Protein AF-0000000075747423 (afdb_homodimer)

InterPro domains:
  IPR012349 FMN-binding split barrel [G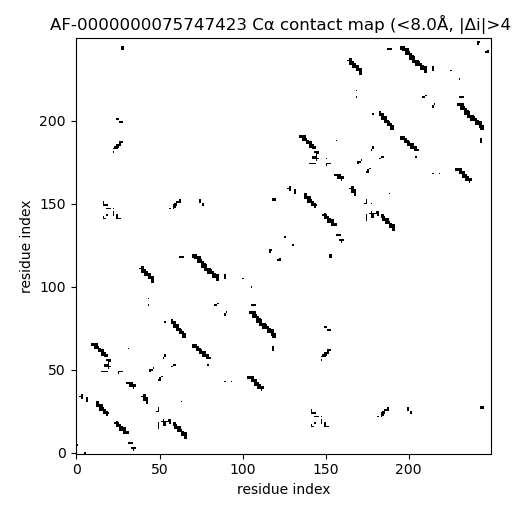3DSA:2.30.110.10] (1-120)

Foldseek 3Di:
DDLQVCLVPFDWWKKKWAAAPVGRIDIDTFHRWHQDPVRKTKGKDFPDDRVVRCVHPQWMKMWTATDDDDGWTKIFIKGWDDKDKPDPVSVVPDPDDDPVVVPTIMMIIIIDGPDMATNDDPSPD/DDLQVCLVPFDWWKKKWAAAPVGRIDIDTFHRWHQDPVRKTKGKDFPDDRVVRCVHPQWMKMWTATDDDDGWTKIFIKGWDDKDKPDPVSVVPDPDDDPVVVPTIMMIIIIDGPDMATNDDPSPD

pLDDT: mean 92.91, std 11.97, range [32.72, 98.94]

Secondary structure (DSSP, 8-state):
--HHHHHHH--EEEEEEEE-TT--EEEEEEPPPEEPTTS-EEEEEESSHHHHHHHH--EEEEEEEESSSS--EEEEEEEEEEEEES-HHHHHH-S---GGGGGS-EEEEEEEEEEEEESSS-S--/--HHHHHHH--EEEEEEEE-TT--EEEEEEPPPEEPTTS-EEEEEESSHHHHHHHH--EEEEEEEESSSS--EEEEEEEEEEEEES-HHHHHH-S---GGGGGS-EEEEEEEEEEEEESSS-S--

Sequence (250 aa):
MELREYFENTEGTGVLSTADSQGNVDAAIYARPHIMDDGSLALIMRDRLSHANLQSNPKAVYLFKEGGKGYKGKRLYLKKLSEEKNTERLQEMRRRTYAEDKDEDLFLVFFSITKELPLIGSGDKMELREYFENTEGTGVLSTADSQGNVDAAIYARPHIMDDGSLALIMRDRLSHANLQSNPKAVYLFKEGGKGYKGKRLYLKKLSEEKNTERLQEMRRRTYAEDKDEDLFLVFFSITKELPLIGSGDK

Organism: Desulfohalobium retbaense (strain ATCC 49708 / DSM 5692 / JCM 16813 / HR100) (NCBI:txid485915)

Structure (mmCIF, N/CA/C/O backbone):
data_AF-0000000075747423-model_v1
#
loop_
_entity.id
_entity.type
_entity.pdbx_description
1 polymer 'Uncharacterized protein'
#
loop_
_atom_site.group_PDB
_atom_site.id
_atom_site.type_symbol
_atom_site.label_atom_id
_atom_site.label_alt_id
_atom_site.label_comp_id
_atom_site.label_asym_id
_atom_site.label_entity_id
_atom_site.label_seq_id
_atom_site.pdbx_PDB_ins_code
_atom_site.Cartn_x
_atom_site.Cartn_y
_atom_site.Cartn_z
_atom_site.occupancy
_atom_site.B_iso_or_equiv
_atom_site.auth_seq_id
_atom_site.auth_comp_id
_atom_site.auth_asym_id
_atom_site.auth_atom_id
_atom_site.pdbx_PDB_model_num
ATOM 1 N N . MET A 1 1 ? 13.492 3.287 19.406 1 66.56 1 MET A N 1
ATOM 2 C CA . MET A 1 1 ? 13.508 4.664 18.906 1 66.56 1 MET A CA 1
ATOM 3 C C . MET A 1 1 ? 12.094 5.199 18.75 1 66.56 1 MET A C 1
ATOM 5 O O . MET A 1 1 ? 11.203 4.484 18.281 1 66.56 1 MET A O 1
ATOM 9 N N . GLU A 1 2 ? 11.867 6.336 19.25 1 90.69 2 GLU A N 1
ATOM 10 C CA . GLU A 1 2 ? 10.562 6.973 19.141 1 90.69 2 GLU A CA 1
ATOM 11 C C . GLU A 1 2 ? 10.195 7.246 17.688 1 90.69 2 GLU A C 1
ATOM 13 O O . GLU A 1 2 ? 11.062 7.555 16.875 1 90.69 2 GLU A O 1
ATOM 18 N N . LEU A 1 3 ? 8.992 6.918 17.359 1 96.88 3 LEU A N 1
ATOM 19 C CA . LEU A 1 3 ? 8.516 7.055 15.984 1 96.88 3 LEU A CA 1
ATOM 20 C C . LEU A 1 3 ? 8.859 8.43 15.422 1 96.88 3 LEU A C 1
ATOM 22 O O . LEU A 1 3 ? 9.195 8.555 14.242 1 96.88 3 LEU A O 1
ATOM 26 N N . ARG A 1 4 ? 8.734 9.406 16.25 1 96.56 4 ARG A N 1
ATOM 27 C CA . ARG A 1 4 ? 9.055 10.758 15.82 1 96.56 4 ARG A CA 1
ATOM 28 C C . ARG A 1 4 ? 10.5 10.859 15.344 1 96.56 4 ARG A C 1
ATOM 30 O O . ARG A 1 4 ? 10.766 11.328 14.234 1 96.56 4 ARG A O 1
ATOM 37 N N . GLU A 1 5 ? 11.43 10.5 16.172 1 96.5 5 GLU A N 1
ATOM 38 C CA . GLU A 1 5 ? 12.844 10.516 15.82 1 96.5 5 GLU A CA 1
ATOM 39 C C . GLU A 1 5 ? 13.133 9.633 14.617 1 96.5 5 GLU A C 1
ATOM 41 O O . GLU A 1 5 ? 13.961 9.977 13.773 1 96.5 5 GLU A O 1
ATOM 46 N N . TYR A 1 6 ? 12.516 8.516 14.594 1 97.5 6 TYR A N 1
ATOM 47 C CA . TYR A 1 6 ? 12.695 7.555 13.508 1 97.5 6 TYR A CA 1
ATOM 48 C C . TYR A 1 6 ? 12.391 8.195 12.156 1 97.5 6 TYR A C 1
ATOM 50 O O . TYR A 1 6 ? 13.227 8.156 11.25 1 97.5 6 TYR A O 1
ATOM 58 N N . PHE A 1 7 ? 11.258 8.875 12.031 1 97.19 7 PHE A N 1
ATOM 59 C CA . PHE A 1 7 ? 10.844 9.422 10.742 1 97.19 7 PHE A CA 1
ATOM 60 C C . PHE A 1 7 ? 11.609 10.703 10.43 1 97.19 7 PHE A C 1
ATOM 62 O O . PHE A 1 7 ? 11.719 11.102 9.266 1 97.19 7 PHE A O 1
ATOM 69 N N . GLU A 1 8 ? 12.109 11.375 11.398 1 94.38 8 GLU A N 1
ATOM 70 C CA . GLU A 1 8 ? 12.906 12.578 11.164 1 94.38 8 GLU A CA 1
ATOM 71 C C . GLU A 1 8 ? 14.289 12.227 10.641 1 94.38 8 GLU A C 1
ATOM 73 O O . GLU A 1 8 ? 14.883 13 9.883 1 94.38 8 GLU A O 1
ATOM 78 N N . ASN A 1 9 ? 14.734 11.016 10.945 1 94.75 9 ASN A N 1
ATOM 79 C CA . ASN A 1 9 ? 16.156 10.742 10.711 1 94.75 9 ASN A CA 1
ATOM 80 C C . ASN A 1 9 ? 16.344 9.633 9.68 1 94.75 9 ASN A C 1
ATOM 82 O O . ASN A 1 9 ? 17.453 9.406 9.211 1 94.75 9 ASN A O 1
ATOM 86 N N . THR A 1 10 ? 15.352 8.984 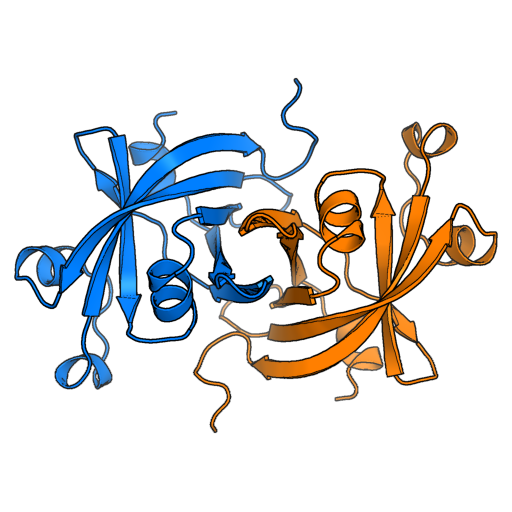9.367 1 95.69 10 THR A N 1
ATOM 87 C CA . THR A 1 10 ? 15.492 7.828 8.477 1 95.69 10 THR A CA 1
ATOM 88 C C . THR A 1 10 ? 14.93 8.148 7.094 1 95.69 10 THR A C 1
ATOM 90 O O . THR A 1 10 ? 13.781 8.555 6.961 1 95.69 10 THR A O 1
ATOM 93 N N . GLU A 1 11 ? 15.734 7.957 6.105 1 94.25 11 GLU A N 1
ATOM 94 C CA . GLU A 1 11 ? 15.266 8.086 4.73 1 94.25 11 GLU A CA 1
ATOM 95 C C . GLU A 1 11 ? 14.602 6.797 4.246 1 94.25 11 GLU A C 1
ATOM 97 O O . GLU A 1 11 ? 14.953 5.707 4.703 1 94.25 11 GLU A O 1
ATOM 102 N N . GLY A 1 12 ? 13.695 6.957 3.363 1 96 12 GLY A N 1
ATOM 103 C CA . GLY A 1 12 ? 13 5.793 2.838 1 96 12 GLY A CA 1
ATOM 104 C C . GLY A 1 12 ? 11.805 6.148 1.984 1 96 12 GLY A C 1
ATOM 105 O O . GLY A 1 12 ? 11.695 7.273 1.493 1 96 12 GLY A O 1
ATOM 106 N N . THR A 1 13 ? 11.023 5.203 1.68 1 96.75 13 THR A N 1
ATOM 107 C CA . THR A 1 13 ? 9.828 5.355 0.86 1 96.75 13 THR A CA 1
ATOM 108 C C . THR A 1 13 ? 8.578 4.984 1.653 1 96.75 13 THR A C 1
ATOM 110 O O . THR A 1 13 ? 8.523 3.916 2.27 1 96.75 13 THR A O 1
ATOM 113 N N . GLY A 1 14 ? 7.645 5.898 1.665 1 97.81 14 GLY A N 1
ATOM 114 C CA . GLY A 1 14 ? 6.367 5.648 2.318 1 97.81 14 GLY A CA 1
ATOM 115 C C . GLY A 1 14 ? 5.242 5.375 1.341 1 97.81 14 GLY A C 1
ATOM 116 O O . GLY A 1 14 ? 5.156 6.012 0.289 1 97.81 14 GLY A O 1
ATOM 117 N N . VAL A 1 15 ? 4.414 4.434 1.672 1 98.62 15 VAL A N 1
ATOM 118 C CA . VAL A 1 15 ? 3.225 4.098 0.894 1 98.62 15 VAL A CA 1
ATOM 119 C C . VAL A 1 15 ? 1.988 4.16 1.788 1 98.62 15 VAL A C 1
ATOM 121 O O . VAL A 1 15 ? 1.944 3.521 2.842 1 98.62 15 VAL A O 1
ATOM 124 N N . LEU A 1 16 ? 1.031 4.934 1.399 1 98.88 16 LEU A N 1
ATOM 125 C CA . LEU A 1 16 ? -0.257 4.945 2.084 1 98.88 16 LEU A CA 1
ATOM 126 C C . LEU A 1 16 ? -1.28 4.102 1.335 1 98.88 16 LEU A C 1
ATOM 128 O O . LEU A 1 16 ? -1.502 4.301 0.139 1 98.88 16 LEU A O 1
ATOM 132 N N . SER A 1 17 ? -1.877 3.168 2.023 1 98.94 17 SER A N 1
ATOM 133 C CA . SER A 1 17 ? -2.947 2.326 1.502 1 98.94 17 SER A CA 1
ATOM 134 C C . SER A 1 17 ? -4.285 2.674 2.145 1 98.94 17 SER A C 1
ATOM 136 O O . SER A 1 17 ? -4.383 2.795 3.367 1 98.94 17 SER A O 1
ATOM 138 N N . THR A 1 18 ? -5.297 2.906 1.349 1 98.94 18 THR A N 1
ATOM 139 C CA . THR A 1 18 ? -6.641 3.238 1.812 1 98.94 18 THR A CA 1
ATOM 140 C C . THR A 1 18 ? -7.691 2.43 1.056 1 98.94 18 THR A C 1
ATOM 142 O O . THR A 1 18 ? -7.379 1.78 0.055 1 98.94 18 THR A O 1
ATOM 145 N N . ALA A 1 19 ? -8.914 2.385 1.539 1 98.94 19 ALA A N 1
ATOM 146 C CA . ALA A 1 19 ? -10.086 1.848 0.842 1 98.94 19 ALA A CA 1
ATOM 147 C C . ALA A 1 19 ? -11.328 2.676 1.14 1 98.94 19 ALA A C 1
ATOM 149 O O . ALA A 1 19 ? -11.477 3.221 2.236 1 98.94 19 ALA A O 1
ATOM 150 N N . ASP A 1 20 ? -12.203 2.787 0.139 1 98.81 20 ASP A N 1
ATOM 151 C CA . ASP A 1 20 ? -13.477 3.436 0.442 1 98.81 20 ASP A CA 1
ATOM 152 C C . ASP A 1 20 ? -14.469 2.439 1.035 1 98.81 20 ASP A C 1
ATOM 154 O O . ASP A 1 20 ? -14.133 1.271 1.239 1 98.81 20 ASP A O 1
ATOM 158 N N . SER A 1 21 ? -15.656 2.906 1.354 1 98.38 21 SER A N 1
ATOM 159 C CA . SER A 1 21 ? -16.656 2.09 2.039 1 98.38 21 SER A CA 1
ATOM 160 C C . SER A 1 21 ? -17.156 0.97 1.137 1 98.38 21 SER A C 1
ATOM 162 O O . SER A 1 21 ? -17.812 0.037 1.606 1 98.38 21 SER A O 1
ATOM 164 N N . GLN A 1 22 ? -16.922 1.051 -0.172 1 98.38 22 GLN A N 1
ATOM 165 C CA . GLN A 1 22 ? -17.344 0.009 -1.108 1 98.38 22 GLN A CA 1
ATOM 166 C C . GLN A 1 22 ? -16.203 -0.989 -1.35 1 98.38 22 GLN A C 1
ATOM 168 O O . GLN A 1 22 ? -16.344 -1.896 -2.174 1 98.38 22 GLN A O 1
ATOM 173 N N . GLY A 1 23 ? -15.055 -0.77 -0.709 1 98.56 23 GLY A N 1
ATOM 174 C CA . GLY A 1 23 ? -13.945 -1.709 -0.797 1 98.56 23 GLY A CA 1
ATOM 175 C C . GLY A 1 23 ? -12.977 -1.383 -1.915 1 98.56 23 GLY A C 1
ATOM 176 O O . GLY A 1 23 ? -12.078 -2.172 -2.215 1 98.56 23 GLY A O 1
ATOM 177 N N . ASN A 1 24 ? -13.18 -0.263 -2.594 1 98.88 24 ASN A N 1
ATOM 178 C CA . ASN A 1 24 ? -12.18 0.153 -3.576 1 98.88 24 ASN A CA 1
ATOM 179 C C . ASN A 1 24 ? -10.875 0.581 -2.908 1 98.88 24 ASN A C 1
ATOM 181 O O . ASN A 1 24 ? -10.867 1.509 -2.096 1 98.88 24 ASN A O 1
ATOM 185 N N . VAL A 1 25 ? -9.867 -0.069 -3.301 1 98.88 25 VAL A N 1
ATOM 186 C CA . VAL A 1 25 ? -8.578 0.091 -2.637 1 98.88 25 VAL A CA 1
ATOM 187 C C . VAL A 1 25 ? -7.719 1.081 -3.416 1 98.88 25 VAL A C 1
ATOM 189 O O . VAL A 1 25 ? -7.828 1.18 -4.641 1 98.88 25 VAL A O 1
ATOM 192 N N . ASP A 1 26 ? -6.895 1.839 -2.727 1 98.62 26 ASP A N 1
ATOM 193 C CA . ASP A 1 26 ? -5.91 2.736 -3.324 1 98.62 26 ASP A CA 1
ATOM 194 C C . ASP A 1 26 ? -4.566 2.627 -2.613 1 98.62 26 ASP A C 1
ATOM 196 O O . ASP A 1 26 ? -4.504 2.256 -1.439 1 98.62 26 ASP A O 1
ATOM 200 N N . ALA A 1 27 ? -3.49 2.857 -3.301 1 98.69 27 ALA A N 1
ATOM 201 C CA . ALA A 1 27 ? -2.141 2.988 -2.758 1 98.69 27 ALA A CA 1
ATOM 202 C C . ALA A 1 27 ? -1.365 4.094 -3.473 1 98.69 27 ALA A C 1
ATOM 204 O O . ALA A 1 27 ? -1.465 4.238 -4.691 1 98.69 27 ALA A O 1
ATOM 205 N N . ALA A 1 28 ? -0.599 4.836 -2.736 1 98.12 28 ALA A N 1
ATOM 206 C CA . ALA A 1 28 ? 0.185 5.922 -3.32 1 98.12 28 ALA A CA 1
ATOM 207 C C . ALA A 1 28 ? 1.436 6.203 -2.492 1 98.12 28 ALA A C 1
ATOM 209 O O . ALA A 1 28 ? 1.45 5.973 -1.28 1 98.12 28 ALA A O 1
ATOM 210 N N . ILE A 1 29 ? 2.447 6.742 -3.152 1 97.75 29 ILE A N 1
ATOM 211 C CA . ILE A 1 29 ? 3.645 7.207 -2.463 1 97.75 29 ILE A CA 1
ATOM 212 C C . ILE A 1 29 ? 3.311 8.445 -1.628 1 97.75 29 ILE A C 1
ATOM 214 O O . ILE A 1 29 ? 2.609 9.344 -2.092 1 97.75 29 ILE A O 1
ATOM 218 N N . TYR A 1 30 ? 3.742 8.391 -0.416 1 96.69 30 TYR A N 1
ATOM 219 C CA . TYR A 1 30 ? 3.561 9.531 0.475 1 96.69 30 TYR A CA 1
ATOM 220 C C . TYR A 1 30 ? 4.867 9.891 1.174 1 96.69 30 TYR A C 1
ATOM 222 O O . TYR A 1 30 ? 5.707 9.023 1.416 1 96.69 30 TYR A O 1
ATOM 230 N N . ALA A 1 31 ? 4.984 11.148 1.492 1 95.5 31 ALA A N 1
ATOM 231 C CA . ALA A 1 31 ? 6.121 11.625 2.277 1 95.5 31 ALA A CA 1
ATOM 232 C C . ALA A 1 31 ? 6.129 10.992 3.668 1 95.5 31 ALA A C 1
ATOM 234 O O . ALA A 1 31 ? 5.133 10.406 4.094 1 95.5 31 ALA A O 1
ATOM 235 N N . ARG A 1 32 ? 7.277 11.109 4.305 1 97.25 32 ARG A N 1
ATOM 236 C CA . ARG A 1 32 ? 7.332 10.711 5.707 1 97.25 32 ARG A CA 1
ATOM 237 C C . ARG A 1 32 ? 6.309 11.484 6.535 1 97.25 32 ARG A C 1
ATOM 239 O O . ARG A 1 32 ? 6.129 12.688 6.34 1 97.25 32 ARG A O 1
ATOM 246 N N . PRO A 1 33 ? 5.672 10.805 7.461 1 98.12 33 PRO A N 1
ATOM 247 C CA . PRO A 1 33 ? 4.652 11.469 8.273 1 98.12 33 PRO A CA 1
ATOM 248 C C . PRO A 1 33 ? 5.254 12.375 9.344 1 98.12 33 PRO A C 1
ATOM 250 O O . PRO A 1 33 ? 6.445 12.281 9.641 1 98.12 33 PRO A O 1
ATOM 253 N N . HIS A 1 34 ? 4.41 13.281 9.805 1 97.75 34 HIS A N 1
ATOM 254 C CA . HIS A 1 34 ? 4.703 14.039 11.016 1 97.75 34 HIS A CA 1
ATOM 255 C C . HIS A 1 34 ? 4.109 13.375 12.25 1 97.75 34 HIS A C 1
ATOM 257 O O . HIS A 1 34 ? 2.908 13.094 12.289 1 97.75 34 HIS A O 1
ATOM 263 N N . ILE A 1 35 ? 4.973 13.125 13.219 1 98.38 35 ILE A N 1
ATOM 264 C CA . ILE A 1 35 ? 4.469 12.633 14.5 1 98.38 35 ILE A CA 1
ATOM 265 C C . ILE A 1 35 ? 4.207 13.805 15.438 1 98.38 35 ILE A C 1
ATOM 267 O O . ILE A 1 35 ? 5.137 14.531 15.805 1 98.38 35 ILE A O 1
ATOM 271 N N . MET A 1 36 ? 3 13.898 15.844 1 97.44 36 MET A N 1
ATOM 272 C CA . MET A 1 36 ? 2.58 15.047 16.641 1 97.44 36 MET A CA 1
ATOM 273 C C . MET A 1 36 ? 2.873 14.82 18.109 1 97.44 36 MET A C 1
ATOM 275 O O . MET A 1 36 ? 3.17 13.703 18.531 1 97.44 36 MET A O 1
ATOM 279 N N . ASP A 1 37 ? 2.723 15.898 18.891 1 96.19 37 ASP A N 1
ATOM 280 C CA . ASP A 1 37 ? 3.037 15.852 20.312 1 96.19 37 ASP A CA 1
ATOM 281 C C . ASP A 1 37 ? 2.135 14.852 21.047 1 96.19 37 ASP A C 1
ATOM 283 O O . ASP A 1 37 ? 2.553 14.227 22.016 1 96.19 37 ASP A O 1
ATOM 287 N N . ASP A 1 38 ? 0.925 14.711 20.594 1 96.69 38 ASP A N 1
ATOM 288 C CA . ASP A 1 38 ? -0.022 13.828 21.266 1 96.69 38 ASP A CA 1
ATOM 289 C C . ASP A 1 38 ? 0.123 12.391 20.766 1 96.69 38 ASP A C 1
ATOM 291 O O . ASP A 1 38 ? -0.677 11.523 21.125 1 96.69 38 ASP A O 1
ATOM 295 N N . GLY A 1 39 ? 1.066 12.102 19.906 1 96.81 39 GLY A N 1
ATOM 296 C CA . GLY A 1 39 ? 1.34 10.758 19.438 1 96.81 39 GLY A CA 1
ATOM 297 C C . GLY A 1 39 ? 0.639 10.438 18.125 1 96.81 39 GLY A C 1
ATOM 298 O O . GLY A 1 39 ? 0.883 9.383 17.531 1 96.81 39 GLY A O 1
ATOM 299 N N . SER A 1 40 ? -0.241 11.328 17.641 1 98.44 40 SER A N 1
ATOM 300 C CA . SER A 1 40 ? -0.925 11.102 16.375 1 98.44 40 SER A CA 1
ATOM 301 C C . SER A 1 40 ? 0.023 11.289 15.195 1 98.44 40 SER A C 1
ATOM 303 O O . SER A 1 40 ? 1.069 11.93 15.328 1 98.44 40 SER A O 1
ATOM 305 N N . LEU A 1 41 ? -0.313 10.68 14.156 1 98.75 41 LEU A N 1
ATOM 306 C CA . LEU A 1 41 ? 0.412 10.758 12.891 1 98.75 41 LEU A CA 1
ATOM 307 C C . LEU A 1 41 ? -0.302 11.68 11.914 1 98.75 41 LEU A C 1
ATOM 309 O O . LEU A 1 41 ? -1.514 11.562 11.719 1 98.75 41 LEU A O 1
ATOM 313 N N . ALA A 1 42 ? 0.417 12.617 11.305 1 98.75 42 ALA A N 1
ATOM 314 C CA . ALA A 1 42 ? -0.196 13.555 10.367 1 98.75 42 ALA A CA 1
ATOM 315 C C . ALA A 1 42 ? 0.435 13.438 8.977 1 98.75 42 ALA A C 1
ATOM 317 O O . ALA A 1 42 ? 1.659 13.344 8.852 1 98.75 42 ALA A O 1
ATOM 318 N N . LEU A 1 43 ? -0.386 13.43 8 1 98.56 43 LEU A N 1
ATOM 319 C CA . LEU A 1 43 ? 0.015 13.453 6.598 1 98.56 43 LEU A CA 1
ATOM 320 C C . LEU A 1 43 ? -0.66 14.609 5.859 1 98.56 43 LEU A C 1
ATOM 322 O O . LEU A 1 43 ? -1.844 14.875 6.07 1 98.56 43 LEU A O 1
ATOM 326 N N . ILE A 1 44 ? 0.048 15.258 5.02 1 97.38 44 ILE A N 1
ATOM 327 C CA . ILE A 1 44 ? -0.533 16.266 4.137 1 97.38 44 ILE A CA 1
ATOM 328 C C . ILE A 1 44 ? -1 15.602 2.84 1 97.38 44 ILE A C 1
ATOM 330 O O . ILE A 1 44 ? -0.245 14.859 2.207 1 97.38 44 ILE A O 1
ATOM 334 N N . MET A 1 45 ? -2.254 15.898 2.486 1 96.62 45 MET A N 1
ATOM 335 C CA . MET A 1 45 ? -2.875 15.25 1.338 1 96.62 45 MET A CA 1
ATOM 336 C C . MET A 1 45 ? -3.527 16.266 0.416 1 96.62 45 MET A C 1
ATOM 338 O O . MET A 1 45 ? -4.023 17.297 0.876 1 96.62 45 MET A O 1
ATOM 342 N N . ARG A 1 46 ? -3.492 15.922 -0.85 1 94.56 46 ARG A N 1
ATOM 343 C CA . ARG A 1 46 ? -4.34 16.625 -1.811 1 94.56 46 ARG A CA 1
ATOM 344 C C . ARG A 1 46 ? -5.707 15.961 -1.917 1 94.56 46 ARG A C 1
ATOM 346 O O . ARG A 1 46 ? -5.918 14.867 -1.388 1 94.56 46 ARG A O 1
ATOM 353 N N . ASP A 1 47 ? -6.594 16.703 -2.592 1 94.62 47 ASP A N 1
ATOM 354 C CA . ASP A 1 47 ? -7.934 16.156 -2.789 1 94.62 47 ASP A CA 1
ATOM 355 C C . ASP A 1 47 ? -7.953 15.125 -3.918 1 94.62 47 ASP A C 1
ATOM 357 O O . ASP A 1 47 ? -8.531 15.375 -4.977 1 94.62 47 ASP A O 1
ATOM 361 N N . ARG A 1 48 ? -7.383 13.953 -3.598 1 95.12 48 ARG A N 1
ATOM 362 C CA . ARG A 1 48 ? -7.301 12.844 -4.539 1 95.12 48 ARG A CA 1
ATOM 363 C C . ARG A 1 48 ? -7.898 11.57 -3.938 1 95.12 48 ARG A C 1
ATOM 365 O O . ARG A 1 48 ? -8.703 11.641 -3.008 1 95.12 48 ARG A O 1
ATOM 372 N N . LEU A 1 49 ? -7.605 10.547 -4.484 1 97.06 49 LEU A N 1
ATOM 373 C CA . LEU A 1 49 ? -8.32 9.305 -4.203 1 97.06 49 LEU A CA 1
ATOM 374 C C . LEU A 1 49 ? -8.102 8.867 -2.76 1 97.06 49 LEU A C 1
ATOM 376 O O . LEU A 1 49 ? -9.039 8.43 -2.09 1 97.06 49 LEU A O 1
ATOM 380 N N . SER A 1 50 ? -6.875 8.945 -2.223 1 98.12 50 SER A N 1
ATOM 381 C CA . SER A 1 50 ? -6.633 8.555 -0.836 1 98.12 50 SER A CA 1
ATOM 382 C C . SER A 1 50 ? -7.484 9.383 0.124 1 98.12 50 SER A C 1
ATOM 384 O O . SER A 1 50 ? -8.117 8.836 1.027 1 98.12 50 SER A O 1
ATOM 386 N N . HIS A 1 51 ? -7.473 10.656 -0.125 1 98.38 51 HIS A N 1
ATOM 387 C CA . HIS A 1 51 ? -8.273 11.539 0.714 1 98.38 51 HIS A CA 1
ATOM 388 C C . HIS A 1 51 ? -9.758 11.227 0.582 1 98.38 51 HIS A C 1
ATOM 390 O O . HIS A 1 51 ? -10.477 11.172 1.582 1 98.38 51 HIS A O 1
ATOM 396 N N . ALA A 1 52 ? -10.211 11.039 -0.655 1 98.38 52 ALA A N 1
ATOM 397 C CA . ALA A 1 52 ? -11.609 10.703 -0.895 1 98.38 52 ALA A CA 1
ATOM 398 C C . ALA A 1 52 ? -12 9.422 -0.161 1 98.38 52 ALA A C 1
ATOM 400 O O . ALA A 1 52 ? -13.062 9.352 0.462 1 98.38 52 ALA A O 1
ATOM 401 N N . ASN A 1 53 ? -11.164 8.391 -0.222 1 98.81 53 ASN A N 1
ATOM 402 C CA . ASN A 1 53 ? -11.43 7.129 0.458 1 98.81 53 ASN A CA 1
ATOM 403 C C . ASN A 1 53 ? -11.625 7.332 1.959 1 98.81 53 ASN A C 1
ATOM 405 O O . ASN A 1 53 ? -12.531 6.758 2.555 1 98.81 53 ASN A O 1
ATOM 409 N N . LEU A 1 54 ? -10.797 8.172 2.525 1 98.81 54 LEU A N 1
ATOM 410 C CA . LEU A 1 54 ? -10.781 8.375 3.971 1 98.81 54 LEU A CA 1
ATOM 411 C C . LEU A 1 54 ? -12.047 9.078 4.441 1 98.81 54 LEU A C 1
ATOM 413 O O . LEU A 1 54 ? -12.336 9.102 5.637 1 98.81 54 LEU A O 1
ATOM 417 N N . GLN A 1 55 ? -12.812 9.656 3.434 1 98.75 55 GLN A N 1
ATOM 418 C CA . GLN A 1 55 ? -14.055 10.32 3.818 1 98.75 55 GLN A CA 1
ATOM 419 C C . GLN A 1 55 ? -15.133 9.305 4.18 1 98.75 55 GLN A C 1
ATOM 421 O O . GLN A 1 55 ? -16.047 9.609 4.953 1 98.75 55 GLN A O 1
ATOM 426 N N . SER A 1 56 ? -15.055 8.086 3.672 1 98.75 56 SER A N 1
ATOM 427 C CA . SER A 1 56 ? -16.094 7.094 3.912 1 98.75 56 SER A CA 1
ATOM 428 C C . SER A 1 56 ? -15.562 5.918 4.719 1 98.75 56 SER A C 1
ATOM 430 O O . SER A 1 56 ? -16.344 5.16 5.312 1 98.75 56 SER A O 1
ATOM 432 N N . ASN A 1 57 ? -14.312 5.672 4.77 1 98.88 57 ASN A N 1
ATOM 433 C CA . ASN A 1 57 ? -13.617 4.648 5.547 1 98.88 57 ASN A CA 1
ATOM 434 C C . ASN A 1 57 ? -12.359 5.207 6.207 1 98.88 57 ASN A C 1
ATOM 436 O O . ASN A 1 57 ? -11.352 5.43 5.543 1 98.88 57 ASN A O 1
ATOM 440 N N . PRO A 1 58 ? -12.375 5.41 7.457 1 98.88 58 PRO A N 1
ATOM 441 C CA . PRO A 1 58 ? -11.289 6.141 8.125 1 98.88 58 PRO A CA 1
ATOM 442 C C . PRO A 1 58 ? -10.047 5.285 8.336 1 98.88 58 PRO A C 1
ATOM 444 O O . PRO A 1 58 ? -9.055 5.758 8.898 1 98.88 58 PRO A O 1
ATOM 447 N N . LYS A 1 59 ? -10.07 4.043 7.926 1 98.94 59 LYS A N 1
ATOM 448 C CA . LYS A 1 59 ? -8.961 3.125 8.164 1 98.94 59 LYS A CA 1
ATOM 449 C C . LYS A 1 59 ? -7.934 3.199 7.035 1 98.94 59 LYS A C 1
ATOM 451 O O . LYS A 1 59 ? -8.297 3.322 5.863 1 98.94 59 LYS A O 1
ATOM 456 N N . ALA A 1 60 ? -6.652 3.111 7.375 1 98.94 60 ALA A N 1
ATOM 457 C CA . ALA A 1 60 ? -5.547 3.154 6.422 1 98.94 60 ALA A CA 1
ATOM 458 C C . ALA A 1 60 ? -4.336 2.393 6.953 1 98.94 60 ALA A C 1
ATOM 460 O O . ALA A 1 60 ? -4.312 1.99 8.117 1 98.94 60 ALA A O 1
ATOM 461 N N . VAL A 1 61 ? -3.375 2.109 6.133 1 98.94 61 VAL A N 1
ATOM 462 C CA . VAL A 1 61 ? -2.08 1.562 6.523 1 98.94 61 VAL A CA 1
ATOM 463 C C . VAL A 1 61 ? -0.959 2.365 5.863 1 98.94 61 VAL A C 1
ATOM 465 O O . VAL A 1 61 ? -1.003 2.633 4.66 1 98.94 61 VAL A O 1
ATOM 468 N N . TYR A 1 62 ? -0.053 2.844 6.578 1 98.94 62 TYR A N 1
ATOM 469 C CA . TYR A 1 62 ? 1.164 3.488 6.098 1 98.94 62 TYR A CA 1
ATOM 470 C C . TYR A 1 62 ? 2.357 2.545 6.199 1 98.94 62 TYR A C 1
ATOM 472 O O . TYR A 1 62 ? 2.752 2.15 7.297 1 98.94 62 TYR A O 1
ATOM 480 N N . LEU A 1 63 ? 2.908 2.105 5.125 1 98.81 63 LEU A N 1
ATOM 481 C CA . LEU A 1 63 ? 4.086 1.247 5.051 1 98.81 63 LEU A CA 1
ATOM 482 C C . LEU A 1 63 ? 5.332 2.061 4.703 1 98.81 63 LEU A C 1
ATOM 484 O O . LEU A 1 63 ? 5.336 2.805 3.721 1 98.81 63 LEU A O 1
ATOM 488 N N . PHE A 1 64 ? 6.367 1.997 5.512 1 98.44 64 PHE A N 1
ATOM 489 C CA . PHE A 1 64 ? 7.609 2.732 5.305 1 98.44 64 PHE A CA 1
ATOM 490 C C . PHE A 1 64 ? 8.781 1.774 5.141 1 98.44 64 PHE A C 1
ATOM 492 O O . PHE A 1 64 ? 9.086 0.999 6.051 1 98.44 64 PHE A O 1
ATOM 499 N N . LYS A 1 65 ? 9.391 1.775 3.998 1 97.38 65 LYS A N 1
ATOM 500 C CA . LYS A 1 65 ? 10.617 1.017 3.764 1 97.38 65 LYS A CA 1
ATOM 501 C C . LYS A 1 65 ? 11.844 1.924 3.811 1 97.38 65 LYS A C 1
ATOM 503 O O . LYS A 1 65 ? 11.945 2.875 3.033 1 97.38 65 LYS A O 1
ATOM 508 N N . GLU A 1 66 ? 12.711 1.582 4.746 1 96.62 66 GLU A N 1
ATOM 509 C CA . GLU A 1 66 ? 13.953 2.34 4.828 1 96.62 66 GLU A CA 1
ATOM 510 C C . GLU A 1 66 ? 14.734 2.256 3.521 1 96.62 66 GLU A C 1
ATOM 512 O O . GLU A 1 66 ? 14.688 1.239 2.826 1 96.62 66 GLU A O 1
ATOM 517 N N . GLY A 1 67 ? 15.43 3.338 3.314 1 91.5 67 GLY A N 1
ATOM 518 C CA . GLY A 1 67 ? 16.312 3.336 2.168 1 91.5 67 GLY A CA 1
ATOM 519 C C . GLY A 1 67 ? 17.453 2.344 2.299 1 91.5 67 GLY A C 1
ATOM 520 O O . GLY A 1 67 ? 17.719 1.824 3.389 1 91.5 67 GLY A O 1
ATOM 521 N N . GLY A 1 68 ? 18.141 1.985 1.197 1 83.12 68 GLY A N 1
ATOM 522 C CA . GLY A 1 68 ? 19.281 1.083 1.219 1 83.12 68 GLY A CA 1
ATOM 523 C C . GLY A 1 68 ? 18.891 -0.367 0.991 1 83.12 68 GLY A C 1
ATOM 524 O O . GLY A 1 68 ? 17.766 -0.661 0.574 1 83.12 68 GLY A O 1
ATOM 525 N N . LYS A 1 69 ? 19.875 -1.202 1.309 1 84.06 69 LYS A N 1
ATOM 526 C CA . LYS A 1 69 ? 19.672 -2.629 1.081 1 84.06 69 LYS A CA 1
ATOM 527 C C . LYS A 1 69 ? 18.875 -3.256 2.221 1 84.06 69 LYS A C 1
ATOM 529 O O . LYS A 1 69 ? 18.938 -2.791 3.361 1 84.06 69 LYS A O 1
ATOM 534 N N . GLY A 1 70 ? 18.094 -4.23 1.879 1 87.44 70 GLY A N 1
ATOM 535 C CA . GLY A 1 70 ? 17.391 -4.98 2.9 1 87.44 70 GLY A CA 1
ATOM 536 C C . GLY A 1 70 ? 15.938 -4.547 3.059 1 87.44 70 GLY A C 1
ATOM 537 O O . GLY A 1 70 ? 15.414 -3.807 2.225 1 87.44 70 GLY A O 1
ATOM 538 N N . TYR A 1 71 ? 15.328 -5.102 4.047 1 92.62 71 TYR A N 1
ATOM 539 C CA . TYR A 1 71 ? 13.898 -4.891 4.262 1 92.62 71 TYR A CA 1
ATOM 540 C C . TYR A 1 71 ? 13.625 -4.445 5.691 1 92.62 71 TYR A C 1
ATOM 542 O O . TYR A 1 71 ? 12.938 -5.141 6.441 1 92.62 71 TYR A O 1
ATOM 550 N N . LYS A 1 72 ? 14.117 -3.273 6 1 95.19 72 LYS A N 1
ATOM 551 C CA . LYS A 1 72 ? 13.805 -2.625 7.27 1 95.19 72 LYS A CA 1
ATOM 552 C C . LYS A 1 72 ? 12.758 -1.532 7.086 1 95.19 72 LYS A C 1
ATOM 554 O O . LYS A 1 72 ? 12.703 -0.885 6.039 1 95.19 72 LYS A O 1
ATOM 559 N N . GLY A 1 73 ? 11.945 -1.39 8.109 1 97.19 73 GLY A N 1
ATOM 560 C CA . GLY A 1 73 ? 10.914 -0.368 8.062 1 97.19 73 GLY A CA 1
ATOM 561 C C . GLY A 1 73 ? 9.75 -0.654 9 1 97.19 73 GLY A C 1
ATOM 562 O O . GLY A 1 73 ? 9.914 -1.327 10.016 1 97.19 73 GLY A O 1
ATOM 563 N N . LYS A 1 74 ? 8.641 -0.064 8.664 1 97.25 74 LYS A N 1
ATOM 564 C CA . LYS A 1 74 ? 7.484 -0.169 9.555 1 97.25 74 LYS A CA 1
ATOM 565 C C . LYS A 1 74 ? 6.184 -0.266 8.766 1 97.25 74 LYS A C 1
ATOM 567 O O . LYS A 1 74 ? 6.074 0.293 7.672 1 97.25 74 LYS A O 1
ATOM 572 N N . ARG A 1 75 ? 5.246 -0.926 9.375 1 98.56 75 ARG A N 1
ATOM 573 C CA . ARG A 1 75 ? 3.846 -0.876 8.977 1 98.56 75 ARG A CA 1
ATOM 574 C C . ARG A 1 75 ? 2.975 -0.315 10.094 1 98.56 75 ARG A C 1
ATOM 576 O O . ARG A 1 75 ? 2.936 -0.869 11.195 1 98.56 75 ARG A O 1
ATOM 583 N N . LEU A 1 76 ? 2.338 0.741 9.766 1 98.62 76 LEU A N 1
ATOM 584 C CA . LEU A 1 76 ? 1.487 1.404 10.75 1 98.62 76 LEU A CA 1
ATOM 585 C C . LEU A 1 76 ? 0.022 1.344 10.328 1 98.62 76 LEU A C 1
ATOM 587 O O . LEU A 1 76 ? -0.342 1.834 9.258 1 98.62 76 LEU A O 1
ATOM 591 N N . TYR A 1 77 ? -0.758 0.72 11.141 1 98.88 77 TYR A N 1
ATOM 592 C CA . TYR A 1 77 ? -2.203 0.724 10.938 1 98.88 77 TYR A CA 1
ATOM 593 C C . TYR A 1 77 ? -2.838 1.957 11.57 1 98.88 77 TYR A C 1
ATOM 595 O O . TYR A 1 77 ? -2.57 2.275 12.727 1 98.88 77 TYR A O 1
ATOM 603 N N . LEU A 1 78 ? -3.701 2.59 10.797 1 98.94 78 LEU A N 1
ATOM 604 C CA . LEU A 1 78 ? -4.117 3.945 11.141 1 98.94 78 LEU A CA 1
ATOM 605 C C . LEU A 1 78 ? -5.641 4.055 11.156 1 98.94 78 LEU A C 1
ATOM 607 O O . LEU A 1 78 ? -6.328 3.357 10.406 1 98.94 78 LEU A O 1
ATOM 611 N N . LYS A 1 79 ? -6.078 4.945 11.992 1 98.94 79 LYS A N 1
ATOM 612 C CA . LYS A 1 79 ? -7.461 5.406 11.961 1 98.94 79 LYS A CA 1
ATOM 613 C C . LYS A 1 79 ? -7.531 6.934 11.922 1 98.94 79 LYS A C 1
ATOM 615 O O . LYS A 1 79 ? -6.977 7.605 12.797 1 98.94 79 LYS A O 1
ATOM 620 N N . LYS A 1 80 ? -8.148 7.457 10.914 1 98.94 80 LYS A N 1
ATOM 621 C CA . LYS A 1 80 ? -8.281 8.906 10.781 1 98.94 80 LYS A CA 1
ATOM 622 C C . LYS A 1 80 ? -9.031 9.5 11.969 1 98.94 80 LYS A C 1
ATOM 624 O O . LYS A 1 80 ? -10.086 9 12.352 1 98.94 80 LYS A O 1
ATOM 629 N N . LEU A 1 81 ? -8.539 10.539 12.477 1 98.81 81 LEU A N 1
ATOM 630 C CA . LEU A 1 81 ? -9.133 11.266 13.602 1 98.81 81 LEU A CA 1
ATOM 631 C C . LEU A 1 81 ? -9.82 12.539 13.117 1 98.81 81 LEU A C 1
ATOM 633 O O . LEU A 1 81 ? -10.984 12.781 13.453 1 98.81 81 LEU A O 1
ATOM 637 N N . SER A 1 82 ? -9.125 13.367 12.414 1 98.62 82 SER A N 1
ATOM 638 C CA . SER A 1 82 ? -9.57 14.68 11.969 1 98.62 82 SER A CA 1
ATOM 639 C C . SER A 1 82 ? -8.727 15.18 10.797 1 98.62 82 SER A C 1
ATOM 641 O O . SER A 1 82 ? -7.762 14.531 10.398 1 98.62 82 SER A O 1
ATOM 643 N N . GLU A 1 83 ? -9.156 16.203 10.227 1 98.62 83 GLU A N 1
ATOM 644 C CA . GLU A 1 83 ? -8.336 16.859 9.211 1 98.62 83 GLU A CA 1
ATOM 645 C C . GLU A 1 83 ? -8.562 18.375 9.211 1 98.62 83 GLU A C 1
ATOM 647 O O . GLU A 1 83 ? -9.578 18.859 9.727 1 98.62 83 GLU A O 1
ATOM 652 N N . GLU A 1 84 ? -7.625 19.062 8.719 1 98.06 84 GLU A N 1
ATOM 653 C CA . GLU A 1 84 ? -7.727 20.5 8.469 1 98.06 84 GLU A CA 1
ATOM 654 C C . GLU A 1 84 ? -7.461 20.828 7.004 1 98.06 84 GLU A C 1
ATOM 656 O O . GLU A 1 84 ? -6.688 20.141 6.34 1 98.06 84 GLU A O 1
ATOM 661 N N . LYS A 1 85 ? -8.117 21.828 6.598 1 97.62 85 LYS A N 1
ATOM 662 C CA . LYS A 1 85 ? -8.008 22.219 5.195 1 97.62 85 LYS A CA 1
ATOM 663 C C . LYS A 1 85 ? -7.359 23.594 5.051 1 97.62 85 LYS A C 1
ATOM 665 O O . LYS A 1 85 ? -7.855 24.578 5.59 1 97.62 85 LYS A O 1
ATOM 670 N N . ASN A 1 86 ? -6.258 23.672 4.383 1 96.56 86 ASN A N 1
ATOM 671 C CA . ASN A 1 86 ? -5.602 24.891 3.932 1 96.56 86 ASN A CA 1
ATOM 672 C C . ASN A 1 86 ? -5.23 25.797 5.105 1 96.56 86 ASN A C 1
ATOM 674 O O . ASN A 1 86 ? -5.355 27.016 5.02 1 96.56 86 ASN A O 1
ATOM 678 N N . THR A 1 87 ? -4.832 25.25 6.211 1 96.5 87 THR A N 1
ATOM 679 C CA . THR A 1 87 ? -4.496 26.047 7.387 1 96.5 87 THR A CA 1
ATOM 680 C C . THR A 1 87 ? -3.062 26.547 7.305 1 96.5 87 THR A C 1
ATOM 682 O O . THR A 1 87 ? -2.26 26.047 6.52 1 96.5 87 THR A O 1
ATOM 685 N N . GLU A 1 88 ? -2.807 27.578 8.078 1 94.81 88 GLU A N 1
ATOM 686 C CA . GLU A 1 88 ? -1.444 28.094 8.188 1 94.81 88 GLU A CA 1
ATOM 687 C C . GLU A 1 88 ? -0.488 27.031 8.695 1 94.81 88 GLU A C 1
ATOM 689 O O . GLU A 1 88 ? 0.643 26.922 8.219 1 94.81 88 GLU A O 1
ATOM 694 N N . ARG A 1 89 ? -0.966 26.266 9.688 1 94.69 89 ARG A N 1
ATOM 695 C CA . ARG A 1 89 ? -0.148 25.203 10.25 1 94.69 89 ARG A CA 1
ATOM 696 C C . ARG A 1 89 ? 0.276 24.203 9.172 1 94.69 89 ARG A C 1
ATOM 698 O O . ARG A 1 89 ? 1.432 23.781 9.133 1 94.69 89 ARG A O 1
ATOM 705 N N . LEU A 1 90 ? -0.698 23.812 8.352 1 95.88 90 LEU A N 1
ATOM 706 C CA . LEU A 1 90 ? -0.426 22.922 7.234 1 95.88 90 LEU A CA 1
ATOM 707 C C . LEU A 1 90 ? 0.698 23.469 6.359 1 95.88 90 LEU A C 1
ATOM 709 O O . LEU A 1 90 ? 1.619 22.734 5.996 1 95.88 90 LEU A O 1
ATOM 713 N N . GLN A 1 91 ? 0.673 24.734 6.027 1 92.75 91 GLN A N 1
ATOM 714 C CA . GLN A 1 91 ? 1.663 25.344 5.156 1 92.75 91 GLN A CA 1
ATOM 715 C C . GLN A 1 91 ? 3.049 25.328 5.793 1 92.75 91 GLN A C 1
ATOM 717 O O . GLN A 1 91 ? 4.051 25.125 5.109 1 92.75 91 GLN A O 1
ATOM 722 N N . GLU A 1 92 ? 3.072 25.5 7.062 1 92.88 92 GLU A N 1
ATOM 723 C CA . GLU A 1 92 ? 4.336 25.516 7.797 1 92.88 92 GLU A CA 1
ATOM 724 C C . GLU A 1 92 ? 4.973 24.141 7.84 1 92.88 92 GLU A C 1
ATOM 726 O O . GLU A 1 92 ? 6.191 24.016 7.969 1 92.88 92 GLU A O 1
ATOM 731 N N . MET A 1 93 ? 4.18 23.172 7.746 1 94.44 93 MET A N 1
ATOM 732 C CA . MET A 1 93 ? 4.652 21.797 7.91 1 94.44 93 MET A CA 1
ATOM 733 C C . MET A 1 93 ? 5.086 21.203 6.574 1 94.44 93 MET A C 1
ATOM 735 O O . MET A 1 93 ? 5.715 20.141 6.535 1 94.44 93 MET A O 1
ATOM 739 N N . ARG A 1 94 ? 4.738 21.891 5.539 1 91.25 94 ARG A N 1
ATOM 740 C CA . ARG A 1 94 ? 5.129 21.406 4.219 1 91.25 94 ARG A CA 1
ATOM 741 C C . ARG A 1 94 ? 6.645 21.406 4.055 1 91.25 94 ARG A C 1
ATOM 743 O O . ARG A 1 94 ? 7.301 22.406 4.336 1 91.25 94 ARG A O 1
ATOM 750 N N . ARG A 1 95 ? 7.129 20.406 3.654 1 83.44 95 ARG A N 1
ATOM 751 C CA . ARG A 1 95 ? 8.562 20.312 3.406 1 83.44 95 ARG A CA 1
ATOM 752 C C . ARG A 1 95 ? 8.898 20.703 1.969 1 83.44 95 ARG A C 1
ATOM 754 O O . ARG A 1 95 ? 10 21.172 1.687 1 83.44 95 ARG A O 1
ATOM 761 N N . ARG A 1 96 ? 7.93 20.391 1.109 1 74.75 96 ARG A N 1
ATOM 762 C CA . ARG A 1 96 ? 8.086 20.719 -0.302 1 74.75 96 ARG A CA 1
ATOM 763 C C . ARG A 1 96 ? 6.871 21.484 -0.824 1 74.75 96 ARG A C 1
ATOM 765 O O . ARG A 1 96 ? 5.742 21.203 -0.414 1 74.75 96 ARG A O 1
ATOM 772 N N . THR A 1 97 ? 7.137 22.625 -1.473 1 70.62 97 THR A N 1
ATOM 773 C CA . THR A 1 97 ? 6.059 23.359 -2.121 1 70.62 97 THR A CA 1
ATOM 774 C C . THR A 1 97 ? 6.191 23.297 -3.639 1 70.62 97 THR A C 1
ATOM 776 O O . THR A 1 97 ? 7.289 23.453 -4.18 1 70.62 97 THR A O 1
ATOM 779 N N . TYR A 1 98 ? 5.082 22.781 -4.137 1 65.81 98 TYR A N 1
ATOM 780 C CA . TYR A 1 98 ? 5.059 22.734 -5.594 1 65.81 98 TYR A CA 1
ATOM 781 C C . TYR A 1 98 ? 4.223 23.859 -6.168 1 65.81 98 TYR A C 1
ATOM 783 O O . TYR A 1 98 ? 3.33 24.391 -5.496 1 65.81 98 TYR A O 1
ATOM 791 N N . ALA A 1 99 ? 4.645 24.281 -7.387 1 58.47 99 ALA A N 1
ATOM 792 C CA . ALA A 1 99 ? 3.982 25.375 -8.094 1 58.47 99 ALA A CA 1
ATOM 793 C C . ALA A 1 99 ? 2.475 25.141 -8.164 1 58.47 99 ALA A C 1
ATOM 795 O O . ALA A 1 99 ? 1.693 26.094 -8.078 1 58.47 99 ALA A O 1
ATOM 796 N N . GLU A 1 100 ? 2.115 23.922 -8.383 1 59.5 100 GLU A N 1
ATOM 797 C CA . GLU A 1 100 ? 0.708 23.578 -8.562 1 59.5 100 GLU A CA 1
ATOM 798 C C . GLU A 1 100 ? -0.081 23.766 -7.273 1 59.5 100 GLU A C 1
ATOM 800 O O . GLU A 1 100 ? -1.313 23.766 -7.289 1 59.5 100 GLU A O 1
ATOM 805 N N . ASP A 1 101 ? 0.562 24 -6.25 1 63.25 101 ASP A N 1
ATOM 806 C CA . ASP A 1 101 ? -0.046 24.016 -4.922 1 63.25 101 ASP A CA 1
ATOM 807 C C . ASP A 1 101 ? -0.955 25.234 -4.758 1 63.25 101 ASP A C 1
ATOM 809 O O . ASP A 1 101 ? -1.912 25.203 -3.982 1 63.25 101 ASP A O 1
ATOM 813 N N . LYS A 1 102 ? -0.675 26.219 -5.504 1 65.12 102 LYS A N 1
ATOM 814 C CA . LYS A 1 102 ? -1.36 27.484 -5.262 1 65.12 102 LYS A CA 1
ATOM 815 C C . LYS A 1 102 ? -2.848 27.375 -5.586 1 65.12 102 LYS A C 1
ATOM 817 O O . LYS A 1 102 ? -3.67 28.078 -5.008 1 65.12 102 LYS A O 1
ATOM 822 N N . ASP A 1 103 ? -3.195 26.359 -6.297 1 80.06 1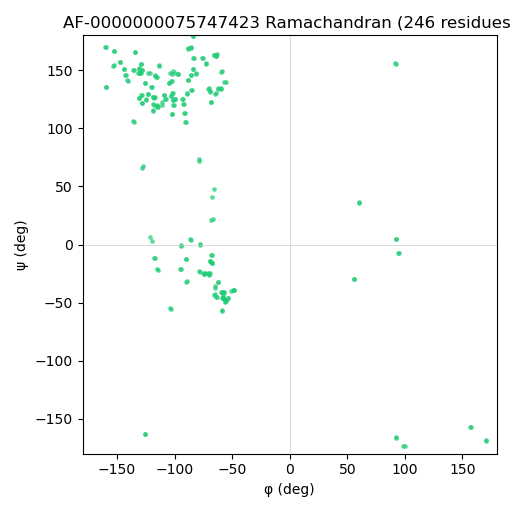03 ASP A N 1
ATOM 823 C CA . ASP A 1 103 ? -4.594 26.344 -6.723 1 80.06 103 ASP A CA 1
ATOM 824 C C . ASP A 1 103 ? -5.301 25.094 -6.223 1 80.06 103 ASP A C 1
ATOM 826 O O . ASP A 1 103 ? -6.484 24.875 -6.5 1 80.06 103 ASP A O 1
ATOM 830 N N . GLU A 1 104 ? -4.586 24.344 -5.418 1 88 104 GLU A N 1
ATOM 831 C CA . GLU A 1 104 ? -5.219 23.109 -4.988 1 88 104 GLU A CA 1
ATOM 832 C C . GLU A 1 104 ? -5.438 23.094 -3.479 1 88 104 GLU A C 1
ATOM 834 O O . GLU A 1 104 ? -4.648 23.656 -2.727 1 88 104 GLU A O 1
ATOM 839 N N . ASP A 1 105 ? -6.578 22.438 -3.113 1 94.5 105 ASP A N 1
ATOM 840 C CA . ASP A 1 105 ? -6.82 22.25 -1.688 1 94.5 105 ASP A CA 1
ATOM 841 C C . ASP A 1 105 ? -5.855 21.234 -1.098 1 94.5 105 ASP A C 1
ATOM 843 O O . ASP A 1 105 ? -5.578 20.203 -1.719 1 94.5 105 ASP A O 1
ATOM 847 N N . LEU A 1 106 ? -5.336 21.641 0.024 1 95.88 106 LEU A N 1
ATOM 848 C CA . LEU A 1 106 ? -4.496 20.734 0.791 1 95.88 106 LEU A CA 1
ATOM 849 C C . LEU A 1 106 ? -5.137 20.391 2.131 1 95.88 106 LEU A C 1
ATOM 851 O O . LEU A 1 106 ? -5.789 21.234 2.744 1 95.88 106 LEU A O 1
ATOM 855 N N . PHE A 1 107 ? -4.949 19.156 2.553 1 98.19 107 PHE A N 1
ATOM 856 C CA . PHE A 1 107 ? -5.504 18.672 3.814 1 98.19 107 PHE A CA 1
ATOM 857 C C . PHE A 1 107 ? -4.398 18.141 4.719 1 98.19 107 PHE A C 1
ATOM 859 O O . PHE A 1 107 ? -3.514 17.406 4.258 1 98.19 107 PHE A O 1
ATOM 866 N N . LEU A 1 108 ? -4.34 18.562 5.918 1 98.31 108 LEU A N 1
ATOM 867 C CA . LEU A 1 108 ? -3.576 17.906 6.977 1 98.31 108 LEU A CA 1
ATOM 868 C C . LEU A 1 108 ? -4.434 16.875 7.711 1 98.31 108 LEU A C 1
ATOM 870 O O . LEU A 1 108 ? -5.32 17.25 8.484 1 98.31 108 LEU A O 1
ATOM 874 N N . VAL A 1 109 ? -4.219 15.625 7.461 1 98.88 109 VAL A N 1
ATOM 875 C CA . VAL A 1 109 ? -5.066 14.57 7.992 1 98.88 109 VAL A CA 1
ATOM 876 C C . VAL A 1 109 ? -4.359 13.883 9.164 1 98.88 109 VAL A C 1
ATOM 878 O O . VAL A 1 109 ? -3.199 13.484 9.047 1 98.88 109 VAL A O 1
ATOM 881 N N . PHE A 1 110 ? -5.035 13.789 10.281 1 98.88 110 PHE A N 1
ATOM 882 C CA . PHE A 1 110 ? -4.48 13.203 11.5 1 98.88 110 PHE A CA 1
ATOM 883 C C . PHE A 1 110 ? -5.012 11.789 11.703 1 98.88 110 PHE A C 1
ATOM 885 O O . PHE A 1 110 ? -6.199 11.531 11.5 1 98.88 110 PHE A O 1
ATOM 892 N N . PHE A 1 111 ? -4.133 10.969 12.148 1 98.94 111 PHE A N 1
ATOM 893 C CA . PHE A 1 111 ? -4.473 9.578 12.391 1 98.94 111 PHE A CA 1
ATOM 894 C C . PHE A 1 111 ? -4.031 9.148 13.781 1 98.94 111 PHE A C 1
ATOM 896 O O . PHE A 1 111 ? -2.994 9.594 14.281 1 98.94 111 PHE A O 1
ATOM 903 N N . SER A 1 112 ? -4.805 8.234 14.383 1 98.88 112 SER A N 1
ATOM 904 C CA . SER A 1 112 ? -4.254 7.41 15.453 1 98.88 112 SER A CA 1
ATOM 905 C C . SER A 1 112 ? -3.549 6.176 14.898 1 98.88 112 SER A C 1
ATOM 907 O O . SER A 1 112 ? -3.957 5.633 13.875 1 98.88 112 SER A O 1
ATOM 909 N N . ILE A 1 113 ? -2.482 5.75 15.57 1 98.69 113 ILE A N 1
ATOM 910 C CA . ILE A 1 113 ? -1.815 4.496 15.242 1 98.69 113 ILE A CA 1
ATOM 911 C C . ILE A 1 113 ? -2.414 3.361 16.062 1 98.69 113 ILE A C 1
ATOM 913 O O . ILE A 1 113 ? -2.258 3.324 17.281 1 98.69 113 ILE A O 1
ATOM 917 N N . THR A 1 114 ? -3.064 2.484 15.383 1 98.62 114 THR A N 1
ATOM 918 C CA . THR A 1 114 ? -3.777 1.437 16.109 1 98.62 114 THR A CA 1
ATOM 919 C C . THR A 1 114 ? -2.92 0.178 16.219 1 98.62 114 THR A C 1
ATOM 921 O O . THR A 1 114 ? -3.197 -0.696 17.047 1 98.62 114 THR A O 1
ATOM 924 N N . LYS A 1 115 ? -1.981 -0.007 15.43 1 97.62 115 LYS A N 1
ATOM 925 C CA . LYS A 1 115 ? -1.08 -1.155 15.43 1 97.62 115 LYS A CA 1
ATOM 926 C C . LYS A 1 115 ? 0.22 -0.834 14.695 1 97.62 115 LYS A C 1
ATOM 928 O O . LYS A 1 115 ? 0.209 -0.147 13.672 1 97.62 115 LYS A O 1
ATOM 933 N N . GLU A 1 116 ? 1.302 -1.208 15.234 1 97.44 116 GLU A N 1
ATOM 934 C CA . GLU A 1 116 ? 2.625 -1.059 14.641 1 97.44 116 GLU A CA 1
ATOM 935 C C . GLU A 1 116 ? 3.295 -2.414 14.43 1 97.44 116 GLU A C 1
ATOM 937 O O . GLU A 1 116 ? 3.391 -3.213 15.367 1 97.44 116 GLU A O 1
ATOM 942 N N . LEU A 1 117 ? 3.738 -2.678 13.219 1 96.94 117 LEU A N 1
ATOM 943 C CA . LEU A 1 117 ? 4.453 -3.908 12.898 1 96.94 117 LEU A CA 1
ATOM 944 C C . LEU A 1 117 ? 5.758 -3.602 12.164 1 96.94 117 LEU A C 1
ATOM 946 O O . LEU A 1 117 ? 5.898 -2.541 11.555 1 96.94 117 LEU A O 1
ATOM 950 N N . PRO A 1 118 ? 6.746 -4.539 12.258 1 96.06 118 PRO A N 1
ATOM 951 C CA . PRO A 1 118 ? 7.902 -4.398 11.375 1 96.06 118 PRO A CA 1
ATOM 952 C C . PRO A 1 118 ? 7.531 -4.539 9.898 1 96.06 118 PRO A C 1
ATOM 954 O O . PRO A 1 118 ? 6.438 -5.008 9.57 1 96.06 118 PRO A O 1
ATOM 957 N N . LEU A 1 119 ? 8.398 -4.082 9.023 1 96.56 119 LEU A N 1
ATOM 958 C CA . LEU A 1 119 ? 8.141 -4.098 7.594 1 96.56 119 LEU A CA 1
ATOM 959 C C . LEU A 1 119 ? 7.816 -5.512 7.117 1 96.56 119 LEU A C 1
ATOM 961 O O . LEU A 1 119 ? 6.902 -5.707 6.312 1 96.56 119 LEU A O 1
ATOM 965 N N . ILE A 1 120 ? 8.648 -6.5 7.527 1 93.62 120 ILE A N 1
ATOM 966 C CA . ILE A 1 120 ? 8.422 -7.891 7.145 1 93.62 120 ILE A CA 1
ATOM 967 C C . ILE A 1 120 ? 8.062 -8.711 8.383 1 93.62 120 ILE A C 1
ATOM 969 O O . ILE A 1 120 ? 8.484 -8.383 9.492 1 93.62 120 ILE A O 1
ATOM 973 N N . GLY A 1 121 ? 7.34 -9.789 8.148 1 80.44 121 GLY A N 1
ATOM 974 C CA . GLY A 1 121 ? 7.047 -10.719 9.227 1 80.44 121 GLY A CA 1
ATOM 975 C C . GLY A 1 121 ? 5.754 -10.406 9.953 1 80.44 121 GLY A C 1
ATOM 976 O O . GLY A 1 121 ? 5.105 -9.398 9.672 1 80.44 121 GLY A O 1
ATOM 977 N N . SER A 1 122 ? 5.078 -11.414 10.641 1 66.56 122 SER A N 1
ATOM 978 C CA . SER A 1 122 ? 3.779 -11.336 11.305 1 66.56 122 SER A CA 1
ATOM 979 C C . SER A 1 122 ? 3.84 -10.43 12.531 1 66.56 122 SER A C 1
ATOM 981 O O . SER A 1 122 ? 2.807 -10.102 13.117 1 66.56 122 SER A O 1
ATOM 983 N N . GLY A 1 123 ? 4.785 -9.523 12.656 1 52.41 123 GLY A N 1
ATOM 984 C CA . GLY A 1 123 ? 4.871 -8.773 13.898 1 52.41 123 GLY A CA 1
ATOM 985 C C . GLY A 1 123 ? 5.004 -9.656 15.125 1 52.41 123 GLY A C 1
ATOM 986 O O . GLY A 1 123 ? 5.105 -9.156 16.25 1 52.41 123 GLY A O 1
ATOM 987 N N . ASP A 1 124 ? 4.496 -10.906 15.227 1 38.72 124 ASP A N 1
ATOM 988 C CA . ASP A 1 124 ? 4.488 -11.734 16.422 1 38.72 124 ASP A CA 1
ATOM 989 C C . ASP A 1 124 ? 5.906 -12.117 16.844 1 38.72 124 ASP A C 1
ATOM 991 O O . ASP A 1 124 ? 6.105 -12.773 17.859 1 38.72 124 ASP A O 1
ATOM 995 N N . LYS A 1 125 ? 6.695 -11.203 16.875 1 33.69 125 LYS A N 1
ATOM 996 C CA . LYS A 1 125 ? 7.766 -11.688 17.75 1 33.69 125 LYS A CA 1
ATOM 997 C C . LYS A 1 125 ? 7.277 -11.836 19.188 1 33.69 125 LYS A C 1
ATOM 999 O O . LYS A 1 125 ? 6.551 -10.977 19.703 1 33.69 125 LYS A O 1
ATOM 1004 N N . MET B 1 1 ? 6.672 -0.86 -22.938 1 66.38 1 MET B N 1
ATOM 1005 C CA . MET B 1 1 ? 7.191 -2.168 -22.547 1 66.38 1 MET B CA 1
ATOM 1006 C C . MET B 1 1 ? 6.082 -3.037 -21.953 1 66.38 1 MET B C 1
ATOM 1008 O O . MET B 1 1 ? 5.25 -2.551 -21.188 1 66.38 1 MET B O 1
ATOM 1012 N N . GLU B 1 2 ? 6.004 -4.199 -22.422 1 90.81 2 GLU B N 1
ATOM 1013 C CA . GLU B 1 2 ? 5.004 -5.141 -21.922 1 90.81 2 GLU B CA 1
ATOM 1014 C C . GLU B 1 2 ? 5.215 -5.438 -20.438 1 90.81 2 GLU B C 1
ATOM 1016 O O . GLU B 1 2 ? 6.352 -5.48 -19.969 1 90.81 2 GLU B O 1
ATOM 1021 N N . LEU B 1 3 ? 4.148 -5.406 -19.719 1 96.88 3 LEU B N 1
ATOM 1022 C CA . LEU B 1 3 ? 4.195 -5.594 -18.266 1 96.88 3 LEU B CA 1
ATOM 1023 C C . LEU B 1 3 ? 5.035 -6.816 -17.906 1 96.88 3 LEU B C 1
ATOM 1025 O O . LEU B 1 3 ? 5.762 -6.805 -16.922 1 96.88 3 LEU B O 1
ATOM 1029 N N . ARG B 1 4 ? 4.898 -7.828 -18.688 1 96.62 4 ARG B N 1
ATOM 1030 C CA . ARG B 1 4 ? 5.664 -9.047 -18.438 1 96.62 4 ARG B CA 1
ATOM 1031 C C . ARG B 1 4 ? 7.164 -8.758 -18.469 1 96.62 4 ARG B C 1
ATOM 1033 O O . ARG B 1 4 ? 7.891 -9.109 -17.547 1 96.62 4 ARG B O 1
ATOM 1040 N N . GLU B 1 5 ? 7.645 -8.227 -19.547 1 96.56 5 GLU B N 1
ATOM 1041 C CA . GLU B 1 5 ? 9.055 -7.879 -19.703 1 96.56 5 GLU B CA 1
ATOM 1042 C C . GLU B 1 5 ? 9.5 -6.898 -18.625 1 96.56 5 GLU B C 1
ATOM 1044 O O . GLU B 1 5 ? 10.617 -6.988 -18.109 1 96.56 5 GLU B O 1
ATOM 1049 N N . TYR B 1 6 ? 8.656 -5.965 -18.344 1 97.5 6 TYR B N 1
ATOM 1050 C CA . TYR B 1 6 ? 8.945 -4.945 -17.344 1 97.5 6 TYR B CA 1
ATOM 1051 C C . TYR B 1 6 ? 9.281 -5.578 -15.992 1 97.5 6 TYR B C 1
ATOM 1053 O O . TYR B 1 6 ? 10.328 -5.305 -15.414 1 97.5 6 TYR B O 1
ATOM 1061 N N . PHE B 1 7 ? 8.461 -6.52 -15.531 1 97.19 7 PHE B N 1
ATOM 1062 C CA . PHE B 1 7 ? 8.648 -7.098 -14.203 1 97.19 7 PHE B CA 1
ATOM 1063 C C . PHE B 1 7 ? 9.766 -8.133 -14.219 1 97.19 7 PHE B C 1
ATOM 1065 O O . PHE B 1 7 ? 10.359 -8.43 -13.18 1 97.19 7 PHE B O 1
ATOM 1072 N N . GLU B 1 8 ? 10.07 -8.688 -15.32 1 94.44 8 GLU B N 1
ATOM 1073 C CA . GLU B 1 8 ? 11.164 -9.648 -15.422 1 94.44 8 GLU B CA 1
ATOM 1074 C C . GLU B 1 8 ? 12.516 -8.945 -15.367 1 94.44 8 GLU B C 1
ATOM 1076 O O . GLU B 1 8 ? 13.5 -9.508 -14.883 1 94.44 8 GLU B O 1
ATOM 1081 N N . ASN B 1 9 ? 12.523 -7.691 -15.758 1 94.88 9 ASN B N 1
ATOM 1082 C CA . ASN B 1 9 ? 13.82 -7.059 -15.992 1 94.88 9 ASN B CA 1
ATOM 1083 C C . ASN B 1 9 ? 14.055 -5.895 -15.031 1 94.88 9 ASN B C 1
ATOM 1085 O O . ASN B 1 9 ? 15.164 -5.367 -14.953 1 94.88 9 ASN B O 1
ATOM 1089 N N . THR B 1 10 ? 13.094 -5.504 -14.367 1 95.81 10 THR B N 1
ATOM 1090 C CA . THR B 1 10 ? 13.227 -4.32 -13.523 1 95.81 10 THR B CA 1
ATOM 1091 C C . THR B 1 10 ? 13.25 -4.707 -12.055 1 95.81 10 THR B C 1
ATOM 1093 O O . THR B 1 10 ? 12.352 -5.391 -11.562 1 95.81 10 THR B O 1
ATOM 1096 N N . GLU B 1 11 ? 14.266 -4.277 -11.375 1 94.31 11 GLU B N 1
ATOM 1097 C CA . GLU B 1 11 ? 14.32 -4.465 -9.922 1 94.31 11 GLU B CA 1
ATOM 1098 C C . GLU B 1 11 ? 13.57 -3.357 -9.195 1 94.31 11 GLU B C 1
ATOM 1100 O O . GLU B 1 11 ? 13.469 -2.232 -9.688 1 94.31 11 GLU B O 1
ATOM 1105 N N . GLY B 1 12 ? 13.062 -3.703 -8.07 1 96.06 12 GLY B N 1
ATOM 1106 C CA . GLY B 1 12 ? 12.32 -2.721 -7.297 1 96.06 12 GLY B CA 1
ATOM 1107 C C . GLY B 1 12 ? 11.594 -3.324 -6.109 1 96.06 12 GLY B C 1
ATOM 1108 O O . GLY B 1 12 ? 11.922 -4.426 -5.668 1 96.06 12 GLY B O 1
ATOM 1109 N N . THR B 1 13 ? 10.773 -2.582 -5.523 1 96.81 13 THR B N 1
ATOM 1110 C CA . THR B 1 13 ? 9.992 -2.99 -4.363 1 96.81 13 THR B CA 1
ATOM 1111 C C . THR B 1 13 ? 8.5 -2.961 -4.684 1 96.81 13 THR B C 1
ATOM 1113 O O . THR B 1 13 ? 7.988 -1.966 -5.203 1 96.81 13 THR B O 1
ATOM 1116 N N . GLY B 1 14 ? 7.852 -4.078 -4.422 1 97.88 14 GLY B N 1
ATOM 1117 C CA . GLY B 1 14 ? 6.414 -4.172 -4.609 1 97.88 14 GLY B CA 1
ATOM 1118 C C . GLY B 1 14 ? 5.641 -4.141 -3.303 1 97.88 14 GLY B C 1
ATOM 1119 O O . GLY B 1 14 ? 6.066 -4.734 -2.311 1 97.88 14 GLY B O 1
ATOM 1120 N N . VAL B 1 15 ? 4.551 -3.441 -3.301 1 98.62 15 VAL B N 1
ATOM 1121 C CA . VAL B 1 15 ? 3.641 -3.375 -2.16 1 98.62 15 VAL B CA 1
ATOM 1122 C C . VAL B 1 15 ? 2.232 -3.771 -2.598 1 98.62 15 VAL B C 1
ATOM 1124 O O . VAL B 1 15 ? 1.69 -3.211 -3.553 1 98.62 15 VAL B O 1
ATOM 1127 N N . LEU B 1 16 ? 1.67 -4.727 -1.941 1 98.88 16 LEU B N 1
ATOM 1128 C CA . LEU B 1 16 ? 0.272 -5.082 -2.162 1 98.88 16 LEU B CA 1
ATOM 1129 C C . LEU B 1 16 ? -0.62 -4.477 -1.085 1 98.88 16 LEU B C 1
ATOM 1131 O O . LEU B 1 16 ? -0.376 -4.668 0.109 1 98.88 16 LEU B O 1
ATOM 1135 N N . SER B 1 17 ? -1.614 -3.752 -1.503 1 98.94 17 SER B N 1
ATOM 1136 C CA . SER B 1 17 ? -2.625 -3.176 -0.622 1 98.94 17 SER B CA 1
ATOM 1137 C C . SER B 1 17 ? -3.973 -3.867 -0.801 1 98.94 17 SER B C 1
ATOM 1139 O O . SER B 1 17 ? -4.434 -4.059 -1.929 1 98.94 17 SER B O 1
ATOM 1141 N N . THR B 1 18 ? -4.578 -4.305 0.265 1 98.94 18 THR B N 1
ATOM 1142 C CA . THR B 1 18 ? -5.875 -4.973 0.258 1 98.94 18 THR B CA 1
ATOM 1143 C C . THR B 1 18 ? -6.777 -4.414 1.353 1 98.94 18 THR B C 1
ATOM 1145 O O . THR B 1 18 ? -6.32 -3.666 2.221 1 98.94 18 THR B O 1
ATOM 1148 N N . ALA B 1 19 ? -8.062 -4.691 1.304 1 98.94 19 ALA B N 1
ATOM 1149 C CA . ALA B 1 19 ? -9.023 -4.426 2.371 1 98.94 19 ALA B CA 1
ATOM 1150 C C . ALA B 1 19 ? -10.062 -5.543 2.469 1 98.94 19 ALA B C 1
ATOM 1152 O O . ALA B 1 19 ? -10.422 -6.152 1.458 1 98.94 19 ALA B O 1
ATOM 1153 N N . ASP B 1 20 ? -10.492 -5.82 3.695 1 98.81 20 ASP B N 1
ATOM 1154 C CA . ASP B 1 20 ? -11.594 -6.77 3.805 1 98.81 20 ASP B CA 1
ATOM 1155 C C . ASP B 1 20 ? -12.945 -6.074 3.617 1 98.81 20 ASP B C 1
ATOM 1157 O O . ASP B 1 20 ? -12.992 -4.867 3.371 1 98.81 20 ASP B O 1
ATOM 1161 N N . SER B 1 21 ? -14.023 -6.836 3.688 1 98.38 21 SER B N 1
ATOM 1162 C CA . SER B 1 21 ? -15.352 -6.312 3.408 1 98.38 21 SER B CA 1
ATOM 1163 C C . SER B 1 21 ? -15.797 -5.32 4.477 1 98.38 21 SER B C 1
ATOM 1165 O O . SER B 1 21 ? -16.781 -4.598 4.293 1 98.38 21 SER B O 1
ATOM 1167 N N . GLN B 1 22 ? -15.117 -5.285 5.621 1 98.31 22 GLN B N 1
ATOM 1168 C CA . GLN B 1 22 ? -15.43 -4.34 6.688 1 98.31 22 GLN B CA 1
ATOM 1169 C C . GLN B 1 22 ? -14.57 -3.084 6.586 1 98.31 22 GLN B C 1
ATOM 1171 O O . GLN B 1 22 ? -14.648 -2.201 7.441 1 98.31 22 GLN B O 1
ATOM 1176 N N . GLY B 1 23 ? -13.68 -3.045 5.598 1 98.56 23 GLY B N 1
ATOM 1177 C CA . GLY B 1 23 ? -12.867 -1.858 5.355 1 98.56 23 GLY B CA 1
ATOM 1178 C C . GLY B 1 23 ? -11.531 -1.888 6.074 1 98.56 23 GLY B C 1
ATOM 1179 O O . GLY B 1 23 ? -10.812 -0.89 6.09 1 98.56 23 GLY B O 1
ATOM 1180 N N . ASN B 1 24 ? -11.219 -2.986 6.734 1 98.88 24 ASN B N 1
ATOM 1181 C CA . ASN B 1 24 ? -9.883 -3.104 7.309 1 98.88 24 ASN B CA 1
ATOM 1182 C C . ASN B 1 24 ? -8.812 -3.229 6.227 1 98.88 24 ASN B C 1
ATOM 1184 O O . ASN B 1 24 ? -8.852 -4.16 5.422 1 98.88 24 ASN B O 1
ATOM 1188 N N . VAL B 1 25 ? -7.926 -2.334 6.285 1 98.88 25 VAL B N 1
ATOM 1189 C CA . VAL B 1 25 ? -6.93 -2.207 5.227 1 98.88 25 VAL B CA 1
ATOM 1190 C C . VAL B 1 25 ? -5.648 -2.926 5.633 1 98.88 25 VAL B C 1
ATOM 1192 O O . VAL B 1 25 ? -5.312 -2.992 6.816 1 98.88 25 VAL B O 1
ATOM 1195 N N . ASP B 1 26 ? -4.941 -3.49 4.684 1 98.62 26 ASP B N 1
ATOM 1196 C CA . ASP B 1 26 ? -3.629 -4.098 4.883 1 98.62 26 ASP B CA 1
ATOM 1197 C C . ASP B 1 26 ? -2.66 -3.691 3.773 1 98.62 26 ASP B C 1
ATOM 1199 O O . ASP B 1 26 ? -3.082 -3.363 2.662 1 98.62 26 ASP B O 1
ATOM 1203 N N . ALA B 1 27 ? -1.399 -3.629 4.059 1 98.69 27 ALA B N 1
ATOM 1204 C CA . ALA B 1 27 ? -0.317 -3.449 3.096 1 98.69 27 ALA B CA 1
ATOM 1205 C C . ALA B 1 27 ? 0.895 -4.301 3.467 1 98.69 27 ALA B C 1
ATOM 1207 O O . ALA B 1 27 ? 1.241 -4.418 4.645 1 98.69 27 ALA B O 1
ATOM 1208 N N . ALA B 1 28 ? 1.538 -4.859 2.492 1 98.12 28 ALA B N 1
ATOM 1209 C CA . ALA B 1 28 ? 2.709 -5.699 2.736 1 98.12 28 ALA B CA 1
ATOM 1210 C C . ALA B 1 28 ? 3.643 -5.703 1.529 1 98.12 28 ALA B C 1
ATOM 1212 O O . ALA B 1 28 ? 3.197 -5.527 0.393 1 98.12 28 ALA B O 1
ATOM 1213 N N . ILE B 1 29 ? 4.914 -5.953 1.804 1 97.81 29 ILE B N 1
ATOM 1214 C CA . ILE B 1 29 ? 5.891 -6.141 0.736 1 97.81 29 ILE B CA 1
ATOM 1215 C C . ILE B 1 29 ? 5.609 -7.453 0.007 1 97.81 29 ILE B C 1
ATOM 1217 O O . ILE B 1 29 ? 5.348 -8.477 0.64 1 97.81 29 ILE B O 1
ATOM 1221 N N . TYR B 1 30 ? 5.59 -7.359 -1.285 1 96.81 30 TYR B N 1
ATOM 1222 C CA . TYR B 1 30 ? 5.406 -8.547 -2.111 1 96.81 30 TYR B CA 1
ATOM 1223 C C . TYR B 1 30 ? 6.449 -8.609 -3.221 1 96.81 30 TYR B C 1
ATOM 1225 O O . TYR B 1 30 ? 6.918 -7.57 -3.695 1 96.81 30 TYR B O 1
ATOM 1233 N N . ALA B 1 31 ? 6.746 -9.797 -3.621 1 95.62 31 ALA B N 1
ATOM 1234 C CA . ALA B 1 31 ? 7.637 -10.023 -4.758 1 95.62 31 ALA B CA 1
ATOM 1235 C C . ALA B 1 31 ? 7.031 -9.469 -6.043 1 95.62 31 ALA B C 1
ATOM 1237 O O . ALA B 1 31 ? 5.836 -9.164 -6.098 1 95.62 31 ALA B O 1
ATOM 1238 N N . ARG B 1 32 ? 7.902 -9.312 -7.02 1 97.31 32 ARG B N 1
ATOM 1239 C CA . ARG B 1 32 ? 7.391 -8.984 -8.344 1 97.31 32 ARG B CA 1
ATOM 1240 C C . ARG B 1 32 ? 6.375 -10.016 -8.812 1 97.31 32 ARG B C 1
ATOM 1242 O O . ARG B 1 32 ? 6.574 -11.219 -8.617 1 97.31 32 ARG B O 1
ATOM 1249 N N . PRO B 1 33 ? 5.324 -9.562 -9.445 1 98.12 33 PRO B N 1
ATOM 1250 C CA . PRO B 1 33 ? 4.289 -10.492 -9.906 1 98.12 33 PRO B CA 1
ATOM 1251 C C . PRO B 1 33 ? 4.703 -11.273 -11.148 1 98.12 33 PRO B C 1
ATOM 1253 O O . PRO B 1 33 ? 5.668 -10.898 -11.82 1 98.12 33 PRO B O 1
ATOM 1256 N N . HIS B 1 34 ? 4.004 -12.367 -11.344 1 97.81 34 HIS B N 1
ATOM 1257 C CA . HIS B 1 34 ? 4.059 -13.086 -12.609 1 97.81 34 HIS B CA 1
ATOM 1258 C C . HIS B 1 34 ? 2.947 -12.633 -13.547 1 97.81 34 HIS B C 1
ATOM 1260 O O . HIS B 1 34 ? 1.771 -12.641 -13.18 1 97.81 34 HIS B O 1
ATOM 1266 N N . ILE B 1 35 ? 3.363 -12.227 -14.75 1 98.38 35 ILE B N 1
ATOM 1267 C CA . ILE B 1 35 ? 2.361 -11.922 -15.766 1 98.38 35 ILE B CA 1
ATOM 1268 C C . ILE B 1 35 ? 2.096 -13.164 -16.609 1 98.38 35 ILE B C 1
ATOM 1270 O O . ILE B 1 35 ? 2.994 -13.664 -17.297 1 98.38 35 ILE B O 1
ATOM 1274 N N . MET B 1 36 ? 0.879 -13.562 -16.594 1 97.44 36 MET B N 1
ATOM 1275 C CA . MET B 1 36 ? 0.511 -14.82 -17.234 1 97.44 36 MET B CA 1
ATOM 1276 C C . MET B 1 36 ? 0.234 -14.594 -18.719 1 97.44 36 MET B C 1
ATOM 1278 O O . MET B 1 36 ? 0.089 -13.453 -19.172 1 97.44 36 MET B O 1
ATOM 1282 N N . ASP B 1 37 ? 0.107 -15.695 -19.453 1 96.19 37 ASP B N 1
ATOM 1283 C CA . ASP B 1 37 ? -0.085 -15.633 -20.891 1 96.19 37 ASP B CA 1
ATOM 1284 C C . ASP B 1 37 ? -1.393 -14.922 -21.25 1 96.19 37 ASP B C 1
ATOM 1286 O O . ASP B 1 37 ? -1.485 -14.25 -22.281 1 96.19 37 ASP B O 1
ATOM 1290 N N . ASP B 1 38 ? -2.391 -15.062 -20.406 1 96.69 38 ASP B N 1
ATOM 1291 C CA . ASP B 1 38 ? -3.691 -14.469 -20.703 1 96.69 38 ASP B CA 1
ATOM 1292 C C . ASP B 1 38 ? -3.75 -13.023 -20.219 1 96.69 38 ASP B C 1
ATOM 1294 O O . ASP B 1 38 ? -4.809 -12.391 -20.25 1 96.69 38 ASP B O 1
ATOM 1298 N N . GLY B 1 39 ? -2.676 -12.469 -19.719 1 96.75 39 GLY B N 1
ATOM 1299 C CA . GLY B 1 39 ? -2.6 -11.078 -19.297 1 96.75 39 GLY B CA 1
ATOM 1300 C C . GLY B 1 39 ? -2.883 -10.883 -17.812 1 96.75 39 GLY B C 1
ATOM 1301 O O . GLY B 1 39 ? -2.713 -9.781 -17.297 1 96.75 39 GLY B O 1
ATOM 1302 N N . SER B 1 40 ? -3.312 -11.953 -17.109 1 98.38 40 SER B N 1
ATOM 1303 C CA . SER B 1 40 ? -3.57 -11.844 -15.672 1 98.38 40 SER B CA 1
ATOM 1304 C C . SER B 1 40 ? -2.27 -11.75 -14.883 1 98.38 40 SER B C 1
ATOM 1306 O O . SER B 1 40 ? -1.205 -12.117 -15.383 1 98.38 40 SER B O 1
ATOM 1308 N N . LEU B 1 41 ? -2.369 -11.188 -13.773 1 98.75 41 LEU B N 1
ATOM 1309 C CA . LEU B 1 41 ? -1.27 -11.031 -12.828 1 98.75 41 LEU B CA 1
ATOM 1310 C C . LEU B 1 41 ? -1.368 -12.055 -11.703 1 98.75 41 LEU B C 1
ATOM 1312 O O . LEU B 1 41 ? -2.434 -12.227 -11.109 1 98.75 41 LEU B O 1
ATOM 1316 N N . ALA B 1 42 ? -0.287 -12.758 -11.406 1 98.75 42 ALA B N 1
ATOM 1317 C CA . ALA B 1 42 ? -0.309 -13.773 -10.359 1 98.75 42 ALA B CA 1
ATOM 1318 C C . ALA B 1 42 ? 0.695 -13.453 -9.258 1 98.75 42 ALA B C 1
ATOM 1320 O O . ALA B 1 42 ? 1.831 -13.062 -9.539 1 98.75 42 ALA B O 1
ATOM 1321 N N . LEU B 1 43 ? 0.273 -13.602 -8.062 1 98.56 43 LEU B N 1
ATOM 1322 C CA . LEU B 1 43 ? 1.108 -13.469 -6.871 1 98.56 43 LEU B CA 1
ATOM 1323 C C . LEU B 1 43 ? 1.014 -14.719 -6 1 98.56 43 LEU B C 1
ATOM 1325 O O . LEU B 1 43 ? -0.072 -15.273 -5.816 1 98.56 43 LEU B O 1
ATOM 1329 N N . ILE B 1 44 ? 2.084 -15.141 -5.473 1 97.44 44 ILE B N 1
ATOM 1330 C CA . ILE B 1 44 ? 2.09 -16.219 -4.488 1 97.44 44 ILE B CA 1
ATOM 1331 C C . ILE B 1 44 ? 1.935 -15.633 -3.086 1 97.44 44 ILE B C 1
ATOM 1333 O O . ILE B 1 44 ? 2.654 -14.711 -2.709 1 97.44 44 ILE B O 1
ATOM 1337 N N . MET B 1 45 ? 0.981 -16.219 -2.35 1 96.69 45 MET B N 1
ATOM 1338 C CA . MET B 1 45 ? 0.638 -15.688 -1.034 1 96.69 45 MET B CA 1
ATOM 1339 C C . MET B 1 45 ? 0.596 -16.797 0.009 1 96.69 45 MET B C 1
ATOM 1341 O O . MET B 1 45 ? 0.236 -17.938 -0.303 1 96.69 45 MET B O 1
ATOM 1345 N N . ARG B 1 46 ? 0.963 -16.391 1.198 1 94.62 46 ARG B N 1
ATOM 1346 C CA . ARG B 1 46 ? 0.682 -17.234 2.355 1 94.62 46 ARG B CA 1
ATOM 1347 C C . ARG B 1 46 ? -0.693 -16.938 2.938 1 94.62 46 ARG B C 1
ATOM 1349 O O . ARG B 1 46 ? -1.332 -15.953 2.549 1 94.62 46 ARG B O 1
ATOM 1356 N N . ASP B 1 47 ? -1.097 -17.828 3.846 1 94.69 47 ASP B N 1
ATOM 1357 C CA . ASP B 1 47 ? -2.387 -17.641 4.496 1 94.69 47 ASP B CA 1
ATOM 1358 C C . ASP B 1 47 ? -2.287 -16.594 5.609 1 94.69 47 ASP B C 1
ATOM 1360 O O . ASP B 1 47 ? -2.412 -16.922 6.789 1 94.69 47 ASP B O 1
ATOM 1364 N N . ARG B 1 48 ? -2.152 -15.336 5.164 1 95.12 48 ARG B N 1
ATOM 1365 C CA . ARG B 1 48 ? -2.039 -14.195 6.07 1 95.12 48 ARG B CA 1
ATOM 1366 C C . ARG B 1 48 ? -3.088 -13.133 5.746 1 95.12 48 ARG B C 1
ATOM 1368 O O . ARG B 1 48 ? -4.113 -13.43 5.133 1 95.12 48 ARG B O 1
ATOM 1375 N N . LEU B 1 49 ? -2.895 -12.047 6.203 1 97.12 49 LEU B N 1
ATOM 1376 C CA . LEU B 1 49 ? -3.941 -11.031 6.227 1 97.12 49 LEU B CA 1
ATOM 1377 C C . LEU B 1 49 ? -4.32 -10.609 4.812 1 97.12 49 LEU B C 1
ATOM 1379 O O . LEU B 1 49 ? -5.504 -10.438 4.508 1 97.12 49 LEU B O 1
ATOM 1383 N N . SER B 1 50 ? -3.359 -10.398 3.898 1 98.12 50 SER B N 1
ATOM 1384 C CA . SER B 1 50 ? -3.686 -10.023 2.527 1 98.12 50 SER B CA 1
ATOM 1385 C C . SER B 1 50 ? -4.578 -11.07 1.864 1 98.12 50 SER B C 1
ATOM 1387 O O . SER B 1 50 ? -5.586 -10.727 1.242 1 98.12 50 SER B O 1
ATOM 1389 N N . HIS B 1 51 ? -4.184 -12.297 2.049 1 98.44 51 HIS B N 1
ATOM 1390 C CA . HIS B 1 51 ? -4.977 -13.383 1.484 1 98.44 51 HIS B CA 1
ATOM 1391 C C . HIS B 1 51 ? -6.367 -13.43 2.109 1 98.44 51 HIS B C 1
ATOM 1393 O O . HIS B 1 51 ? -7.367 -13.594 1.402 1 98.44 51 HIS B O 1
ATOM 1399 N N . ALA B 1 52 ? -6.418 -13.312 3.424 1 98.38 52 ALA B N 1
ATOM 1400 C CA . ALA B 1 52 ? -7.699 -13.312 4.125 1 98.38 52 ALA B CA 1
ATOM 1401 C C . ALA B 1 52 ? -8.602 -12.195 3.619 1 98.38 52 ALA B C 1
ATOM 1403 O O . ALA B 1 52 ? -9.797 -12.406 3.389 1 98.38 52 ALA B O 1
ATOM 1404 N N . ASN B 1 53 ? -8.062 -10.984 3.453 1 98.81 53 ASN B N 1
ATOM 1405 C CA . ASN B 1 53 ? -8.836 -9.852 2.953 1 98.81 53 ASN B CA 1
ATOM 1406 C C . ASN B 1 53 ? -9.461 -10.156 1.594 1 98.81 53 ASN B C 1
ATOM 1408 O O . ASN B 1 53 ? -10.625 -9.844 1.357 1 98.81 53 ASN B O 1
ATOM 1412 N N . LEU B 1 54 ? -8.695 -10.805 0.743 1 98.81 54 LEU B N 1
ATOM 1413 C CA . LEU B 1 54 ? -9.109 -11.055 -0.635 1 98.81 54 LEU B CA 1
ATOM 1414 C C . LEU B 1 54 ? -10.25 -12.062 -0.691 1 98.81 54 LEU B C 1
ATOM 1416 O O . LEU B 1 54 ? -10.906 -12.211 -1.724 1 98.81 54 LEU B O 1
ATOM 1420 N N . GLN B 1 55 ? -10.477 -12.766 0.481 1 98.75 55 GLN B N 1
ATOM 1421 C CA . GLN B 1 55 ? -11.57 -13.734 0.497 1 98.75 55 GLN B CA 1
ATOM 1422 C C . GLN B 1 55 ? -12.922 -13.023 0.553 1 98.75 55 GLN B C 1
ATOM 1424 O O . GLN B 1 55 ? -13.938 -13.57 0.103 1 98.75 55 GLN B O 1
ATOM 1429 N N . SER B 1 56 ? -12.984 -11.82 1.068 1 98.75 56 SER B N 1
ATOM 1430 C CA . SER B 1 56 ? -14.25 -11.117 1.226 1 98.75 56 SER B CA 1
ATOM 1431 C C . SER B 1 56 ? -14.32 -9.883 0.337 1 98.75 56 SER B C 1
ATOM 1433 O O . SER B 1 56 ? -15.398 -9.367 0.059 1 98.75 56 SER B O 1
ATOM 1435 N N . ASN B 1 57 ? -13.25 -9.328 -0.101 1 98.88 57 ASN B N 1
ATOM 1436 C CA . ASN B 1 57 ? -13.125 -8.195 -1.016 1 98.88 57 ASN B CA 1
ATOM 1437 C C . ASN B 1 57 ? -12.055 -8.453 -2.078 1 98.88 57 ASN B C 1
ATOM 1439 O O . ASN B 1 57 ? -10.859 -8.383 -1.793 1 98.88 57 ASN B O 1
ATOM 1443 N N . PRO B 1 58 ? -12.43 -8.719 -3.256 1 98.88 58 PRO B N 1
ATOM 1444 C CA . PRO B 1 58 ? -11.484 -9.195 -4.27 1 98.88 58 PRO B CA 1
ATOM 1445 C C . PRO B 1 58 ? -10.633 -8.07 -4.852 1 98.88 58 PRO B C 1
ATOM 1447 O O . PRO B 1 58 ? -9.805 -8.312 -5.738 1 98.88 58 PRO B O 1
ATOM 1450 N N . LYS B 1 59 ? -10.82 -6.855 -4.395 1 98.94 59 LYS B N 1
ATOM 1451 C CA . LYS B 1 59 ? -10.109 -5.703 -4.945 1 98.94 59 LYS B CA 1
ATOM 1452 C C . LYS B 1 59 ? -8.781 -5.48 -4.23 1 98.94 59 LYS B C 1
ATOM 1454 O O . LYS B 1 59 ? -8.695 -5.641 -3.01 1 98.94 59 LYS B O 1
ATOM 1459 N N . ALA B 1 60 ? -7.746 -5.094 -4.977 1 98.94 60 ALA B N 1
ATOM 1460 C CA . ALA B 1 60 ? -6.41 -4.828 -4.445 1 98.94 60 ALA B CA 1
ATOM 1461 C C . ALA B 1 60 ? -5.668 -3.816 -5.316 1 98.94 60 ALA B C 1
ATOM 1463 O O . ALA B 1 60 ? -6.129 -3.465 -6.402 1 98.94 60 ALA B O 1
ATOM 1464 N N . VAL B 1 61 ? -4.594 -3.273 -4.844 1 98.94 61 VAL B N 1
ATOM 1465 C CA . VAL B 1 61 ? -3.676 -2.443 -5.617 1 98.94 61 VAL B CA 1
ATOM 1466 C C . VAL B 1 61 ? -2.24 -2.922 -5.398 1 98.94 61 VAL B C 1
ATOM 1468 O O . VAL B 1 61 ? -1.816 -3.139 -4.262 1 98.94 61 VAL B O 1
ATOM 1471 N N . TYR B 1 62 ? -1.527 -3.197 -6.391 1 98.94 62 TYR B N 1
ATOM 1472 C CA . TYR B 1 62 ? -0.102 -3.506 -6.367 1 98.94 62 TYR B CA 1
ATOM 1473 C C . TYR B 1 62 ? 0.723 -2.305 -6.816 1 98.94 62 TYR B C 1
ATOM 1475 O O . TYR B 1 62 ? 0.624 -1.87 -7.965 1 98.94 62 TYR B O 1
ATOM 1483 N N . LEU B 1 63 ? 1.471 -1.698 -5.965 1 98.81 63 LEU B N 1
ATOM 1484 C CA . LEU B 1 63 ? 2.361 -0.578 -6.246 1 98.81 63 LEU B CA 1
ATOM 1485 C C . LEU B 1 63 ? 3.807 -1.05 -6.363 1 98.81 63 LEU B C 1
ATOM 1487 O O . LEU B 1 63 ? 4.32 -1.727 -5.469 1 98.81 63 LEU B O 1
ATOM 1491 N N . PHE B 1 64 ? 4.477 -0.771 -7.469 1 98.44 64 PHE B N 1
ATOM 1492 C CA . PHE B 1 64 ? 5.855 -1.173 -7.715 1 98.44 64 PHE B CA 1
ATOM 1493 C C . PHE B 1 64 ? 6.75 0.048 -7.91 1 98.44 64 PHE B C 1
ATOM 1495 O O . PHE B 1 64 ? 6.543 0.833 -8.836 1 98.44 64 PHE B O 1
ATOM 1502 N N . LYS B 1 65 ? 7.668 0.241 -7.016 1 97.44 65 LYS B N 1
ATOM 1503 C CA . LYS B 1 65 ? 8.68 1.286 -7.168 1 97.44 65 LYS B CA 1
ATOM 1504 C C . LYS B 1 65 ? 10 0.705 -7.656 1 97.44 65 LYS B C 1
ATOM 1506 O O . LYS B 1 65 ? 10.586 -0.16 -7 1 97.44 65 LYS B O 1
ATOM 1511 N N . GLU B 1 66 ? 10.406 1.212 -8.812 1 96.62 66 GLU B N 1
ATOM 1512 C CA . GLU B 1 66 ? 11.695 0.777 -9.336 1 96.62 66 GLU B CA 1
ATOM 1513 C C . GLU B 1 66 ? 12.828 1.102 -8.359 1 96.62 66 GLU B C 1
ATOM 1515 O O . GLU B 1 66 ? 12.758 2.1 -7.641 1 96.62 66 GLU B O 1
ATOM 1520 N N . GLY B 1 67 ? 13.781 0.231 -8.438 1 91.62 67 GLY B N 1
ATOM 1521 C CA . GLY B 1 67 ? 14.984 0.504 -7.664 1 91.62 67 GLY B CA 1
ATOM 1522 C C . GLY B 1 67 ? 15.734 1.733 -8.133 1 91.62 67 GLY B C 1
ATOM 1523 O O . GLY B 1 67 ? 15.477 2.24 -9.234 1 91.62 67 GLY B O 1
ATOM 1524 N N . GLY B 1 68 ? 16.641 2.285 -7.316 1 83.38 68 GLY B N 1
ATOM 1525 C CA . GLY B 1 68 ? 17.453 3.432 -7.688 1 83.38 68 GLY B CA 1
ATOM 1526 C C . GLY B 1 68 ? 16.828 4.758 -7.289 1 83.38 68 GLY B C 1
ATOM 1527 O O . GLY B 1 68 ? 15.867 4.793 -6.516 1 83.38 68 GLY B O 1
ATOM 1528 N N . LYS B 1 69 ? 17.406 5.789 -7.867 1 84.19 69 LYS B N 1
ATOM 1529 C CA . LYS B 1 69 ? 16.953 7.133 -7.523 1 84.19 69 LYS B CA 1
ATOM 1530 C C . LYS B 1 69 ? 15.688 7.504 -8.297 1 84.19 69 LYS B C 1
ATOM 1532 O O . LYS B 1 69 ? 15.469 7.012 -9.406 1 84.19 69 LYS B O 1
ATOM 1537 N N . GLY B 1 70 ? 14.875 8.281 -7.676 1 87.5 70 GLY B N 1
ATOM 1538 C CA . GLY B 1 70 ? 13.695 8.797 -8.359 1 87.5 70 GLY B CA 1
ATOM 1539 C C . GLY B 1 70 ? 12.438 8.008 -8.055 1 87.5 70 GLY B C 1
ATOM 1540 O O . GLY B 1 70 ? 12.414 7.195 -7.129 1 87.5 70 GLY B O 1
ATOM 1541 N N . TYR B 1 71 ? 11.414 8.367 -8.758 1 92.62 71 TYR B N 1
ATOM 1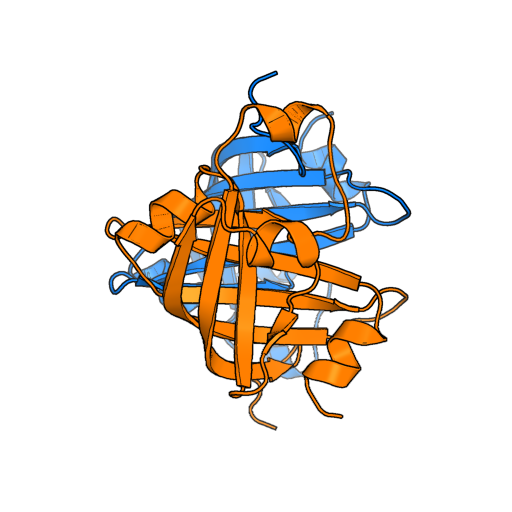542 C CA . TYR B 1 71 ? 10.094 7.797 -8.5 1 92.62 71 TYR B CA 1
ATOM 1543 C C . TYR B 1 71 ? 9.484 7.238 -9.773 1 92.62 71 TYR B C 1
ATOM 1545 O O . TYR B 1 71 ? 8.453 7.73 -10.242 1 92.62 71 TYR B O 1
ATOM 1553 N N . LYS B 1 72 ? 10.102 6.191 -10.258 1 95.31 72 LYS B N 1
ATOM 1554 C CA . LYS B 1 72 ? 9.547 5.434 -11.383 1 95.31 72 LYS B CA 1
ATOM 1555 C C . LYS B 1 72 ? 8.922 4.129 -10.898 1 95.31 72 LYS B C 1
ATOM 1557 O O . LYS B 1 72 ? 9.367 3.539 -9.914 1 95.31 72 LYS B O 1
ATOM 1562 N N . GLY B 1 73 ? 7.875 3.75 -11.625 1 97.25 73 GLY B N 1
ATOM 1563 C CA . GLY B 1 73 ? 7.195 2.512 -11.281 1 97.25 73 GLY B CA 1
ATOM 1564 C C . GLY B 1 73 ? 5.758 2.469 -11.766 1 97.25 73 GLY B C 1
ATOM 1565 O O . GLY B 1 73 ? 5.406 3.123 -12.75 1 97.25 73 GLY B O 1
ATOM 1566 N N . LYS B 1 74 ? 4.996 1.636 -11.102 1 97.31 74 LYS B N 1
ATOM 1567 C CA . LYS B 1 74 ? 3.627 1.419 -11.555 1 97.31 74 LYS B CA 1
ATOM 1568 C C . LYS B 1 74 ? 2.678 1.231 -10.375 1 97.31 74 LYS B C 1
ATOM 1570 O O . LYS B 1 74 ? 3.072 0.706 -9.336 1 97.31 74 LYS B O 1
ATOM 1575 N N . ARG B 1 75 ? 1.466 1.621 -10.609 1 98.56 75 ARG B N 1
ATOM 1576 C CA . ARG B 1 75 ? 0.33 1.251 -9.773 1 98.56 75 ARG B CA 1
ATOM 1577 C C . ARG B 1 75 ? -0.696 0.448 -10.562 1 98.56 75 ARG B C 1
ATOM 1579 O O . ARG B 1 75 ? -1.236 0.933 -11.562 1 98.56 75 ARG B O 1
ATOM 1586 N N . LEU B 1 76 ? -0.917 -0.714 -10.102 1 98.62 76 LEU B N 1
ATOM 1587 C CA . LEU B 1 76 ? -1.854 -1.605 -10.773 1 98.62 76 LEU B CA 1
ATOM 1588 C C . LEU B 1 76 ? -3.068 -1.884 -9.898 1 98.62 76 LEU B C 1
ATOM 1590 O O . LEU B 1 76 ? -2.932 -2.406 -8.789 1 98.62 76 LEU B O 1
ATOM 1594 N N . TYR B 1 77 ? -4.191 -1.499 -10.367 1 98.88 77 TYR B N 1
ATOM 1595 C CA . TYR B 1 77 ? -5.441 -1.846 -9.703 1 98.88 77 TYR B CA 1
ATOM 1596 C C . TYR B 1 77 ? -5.93 -3.223 -10.141 1 98.88 77 TYR B C 1
ATOM 1598 O O . TYR B 1 77 ? -5.988 -3.516 -11.336 1 98.88 77 TYR B O 1
ATOM 1606 N N . LEU B 1 78 ? -6.312 -4.016 -9.148 1 98.94 78 LEU B N 1
ATOM 1607 C CA . LEU B 1 78 ? -6.477 -5.441 -9.391 1 98.94 78 LEU B CA 1
ATOM 1608 C C . LEU B 1 78 ? -7.844 -5.922 -8.906 1 98.94 78 LEU B C 1
ATOM 1610 O O . LEU B 1 78 ? -8.391 -5.379 -7.949 1 98.94 78 LEU B O 1
ATOM 1614 N N . LYS B 1 79 ? -8.305 -6.93 -9.594 1 98.94 79 LYS B N 1
ATOM 1615 C CA . LYS B 1 79 ? -9.445 -7.711 -9.125 1 98.94 79 LYS B CA 1
ATOM 1616 C C . LYS B 1 79 ? -9.125 -9.203 -9.133 1 98.94 79 LYS B C 1
ATOM 1618 O O . LYS B 1 79 ? -8.742 -9.758 -10.164 1 98.94 79 LYS B O 1
ATOM 1623 N N . LYS B 1 80 ? -9.219 -9.82 -8.008 1 98.94 80 LYS B N 1
ATOM 1624 C CA . LYS B 1 80 ? -8.945 -11.25 -7.895 1 98.94 80 LYS B CA 1
ATOM 1625 C C . LYS B 1 80 ? -9.883 -12.062 -8.789 1 98.94 80 LYS B C 1
ATOM 1627 O O . LYS B 1 80 ? -11.102 -11.844 -8.781 1 98.94 80 LYS B O 1
ATOM 1632 N N . LEU B 1 81 ? -9.352 -12.969 -9.484 1 98.81 81 LEU B N 1
ATOM 1633 C CA . LEU B 1 81 ? -10.086 -13.867 -10.367 1 98.81 81 LEU B CA 1
ATOM 1634 C C . LEU B 1 81 ? -10.25 -15.242 -9.742 1 98.81 81 LEU B C 1
ATOM 1636 O O . LEU B 1 81 ? -11.359 -15.773 -9.672 1 98.81 81 LEU B O 1
ATOM 1640 N N . SER B 1 82 ? -9.172 -15.852 -9.359 1 98.62 82 SER B N 1
ATOM 1641 C CA . SER B 1 82 ? -9.117 -17.219 -8.844 1 98.62 82 SER B CA 1
ATOM 1642 C C . SER B 1 82 ? -7.84 -17.453 -8.039 1 98.62 82 SER B C 1
ATOM 1644 O O . SER B 1 82 ? -6.984 -16.562 -7.949 1 98.62 82 SER B O 1
ATOM 1646 N N . GLU B 1 83 ? -7.793 -18.516 -7.398 1 98.62 83 GLU B N 1
ATOM 1647 C CA . GLU B 1 83 ? -6.551 -18.906 -6.738 1 98.62 83 GLU B CA 1
ATOM 1648 C C . GLU B 1 83 ? -6.387 -20.438 -6.723 1 98.62 83 GLU B C 1
ATOM 1650 O O . GLU B 1 83 ? -7.363 -21.172 -6.906 1 98.62 83 GLU B O 1
ATOM 1655 N N . GLU B 1 84 ? -5.188 -20.844 -6.594 1 98.06 84 GLU B N 1
ATOM 1656 C CA . GLU B 1 84 ? -4.832 -22.25 -6.395 1 98.06 84 GLU B CA 1
ATOM 1657 C C . GLU B 1 84 ? -4.055 -22.438 -5.094 1 98.06 84 GLU B C 1
ATOM 1659 O O . GLU B 1 84 ? -3.311 -21.547 -4.672 1 98.06 84 GLU B O 1
ATOM 1664 N N . LYS B 1 85 ? -4.281 -23.562 -4.547 1 97.62 85 LYS B N 1
ATOM 1665 C CA . LYS B 1 85 ? -3.635 -23.859 -3.27 1 97.62 85 LYS B CA 1
ATOM 1666 C C . LYS B 1 85 ? -2.658 -25.031 -3.404 1 97.62 85 LYS B C 1
ATOM 1668 O O . LYS B 1 85 ? -3.051 -26.125 -3.783 1 97.62 85 LYS B O 1
ATOM 1673 N N . ASN B 1 86 ? -1.423 -24.797 -3.148 1 96.62 86 ASN B N 1
ATOM 1674 C CA . ASN B 1 86 ? -0.377 -25.812 -2.992 1 96.62 86 ASN B CA 1
ATOM 1675 C C . ASN B 1 86 ? -0.21 -26.641 -4.258 1 96.62 86 ASN B C 1
ATOM 1677 O O . ASN B 1 86 ? 0.002 -27.859 -4.184 1 96.62 86 ASN B O 1
ATOM 1681 N N . THR B 1 87 ? -0.347 -26.078 -5.41 1 96.56 87 THR B N 1
ATOM 1682 C CA . THR B 1 87 ? -0.237 -26.812 -6.66 1 96.56 87 THR B CA 1
ATOM 1683 C C . THR B 1 87 ? 1.225 -26.969 -7.074 1 96.56 87 THR B C 1
ATOM 1685 O O . THR B 1 87 ? 2.092 -26.234 -6.582 1 96.56 87 THR B O 1
ATOM 1688 N N . GLU B 1 88 ? 1.46 -27.922 -7.93 1 94.94 88 GLU B N 1
ATOM 1689 C CA . GLU B 1 88 ? 2.791 -28.109 -8.5 1 94.94 88 GLU B CA 1
ATOM 1690 C C . GLU B 1 88 ? 3.236 -26.859 -9.258 1 94.94 88 GLU B C 1
ATOM 1692 O O . GLU B 1 88 ? 4.398 -26.453 -9.172 1 94.94 88 GLU B O 1
ATOM 1697 N N . ARG B 1 89 ? 2.297 -26.266 -10 1 94.88 89 ARG B N 1
ATOM 1698 C CA . ARG B 1 89 ? 2.6 -25.062 -10.758 1 94.88 89 ARG B CA 1
ATOM 1699 C C . ARG B 1 89 ? 3.102 -23.953 -9.836 1 94.88 89 ARG B C 1
ATOM 1701 O O . ARG B 1 89 ? 4.066 -23.266 -10.164 1 94.88 89 ARG B O 1
ATOM 1708 N N . LEU B 1 90 ? 2.383 -23.781 -8.719 1 95.94 90 LEU B N 1
ATOM 1709 C CA . LEU B 1 90 ? 2.779 -22.797 -7.715 1 95.94 90 LEU B CA 1
ATOM 1710 C C . LEU B 1 90 ? 4.227 -23.016 -7.281 1 95.94 90 LEU B C 1
ATOM 1712 O O . LEU B 1 90 ? 5.008 -22.062 -7.207 1 95.94 90 LEU B O 1
ATOM 1716 N N . GLN B 1 91 ? 4.609 -24.219 -7.016 1 92.88 91 GLN B N 1
ATOM 1717 C CA . GLN B 1 91 ? 5.949 -24.547 -6.543 1 92.88 91 GLN B CA 1
ATOM 1718 C C . GLN B 1 91 ? 7 -24.219 -7.602 1 92.88 91 GLN B C 1
ATOM 1720 O O . GLN B 1 91 ? 8.094 -23.75 -7.277 1 92.88 91 GLN B O 1
ATOM 1725 N N . GLU B 1 92 ? 6.664 -24.438 -8.812 1 93 92 GLU B N 1
ATOM 1726 C CA . GLU B 1 92 ? 7.582 -24.188 -9.914 1 93 92 GLU B CA 1
ATOM 1727 C C . GLU B 1 92 ? 7.812 -22.688 -10.117 1 93 92 GLU B C 1
ATOM 1729 O O . GLU B 1 92 ? 8.852 -22.281 -10.633 1 93 92 GLU B O 1
ATOM 1734 N N . MET B 1 93 ? 6.879 -21.938 -9.719 1 94.62 93 MET B N 1
ATOM 1735 C CA . MET B 1 93 ? 6.922 -20.5 -9.969 1 94.62 93 MET B CA 1
ATOM 1736 C C . MET B 1 93 ? 7.613 -19.766 -8.828 1 94.62 93 MET B C 1
ATOM 1738 O O . MET B 1 93 ? 7.941 -18.578 -8.953 1 94.62 93 MET B O 1
ATOM 1742 N N . ARG B 1 94 ? 7.801 -20.469 -7.77 1 91.62 94 ARG B N 1
ATOM 1743 C CA . ARG B 1 94 ? 8.469 -19.844 -6.637 1 91.62 94 ARG B CA 1
ATOM 1744 C C . ARG B 1 94 ? 9.914 -19.484 -6.984 1 91.62 94 ARG B C 1
ATOM 1746 O O . ARG B 1 94 ? 10.656 -20.312 -7.496 1 91.62 94 ARG B O 1
ATOM 1753 N N . ARG B 1 95 ? 10.25 -18.359 -6.73 1 84.25 95 ARG B N 1
ATOM 1754 C CA . ARG B 1 95 ? 11.625 -17.922 -6.965 1 84.25 95 ARG B CA 1
ATOM 1755 C C . ARG B 1 95 ? 12.5 -18.172 -5.746 1 84.25 95 ARG B C 1
ATOM 1757 O O . ARG B 1 95 ? 13.711 -18.328 -5.871 1 84.25 95 ARG B O 1
ATOM 1764 N N . ARG B 1 96 ? 11.852 -18.094 -4.586 1 75.94 96 ARG B N 1
ATOM 1765 C CA . ARG B 1 96 ? 12.547 -18.328 -3.326 1 75.94 96 ARG B CA 1
ATOM 1766 C C . ARG B 1 96 ? 11.797 -19.344 -2.475 1 75.94 96 ARG B C 1
ATOM 1768 O O . ARG B 1 96 ? 10.562 -19.359 -2.451 1 75.94 96 ARG B O 1
ATOM 1775 N N . THR B 1 97 ? 12.539 -20.406 -1.986 1 71.38 97 THR B N 1
ATOM 1776 C CA . THR B 1 97 ? 11.961 -21.391 -1.072 1 71.38 97 THR B CA 1
ATOM 1777 C C . THR B 1 97 ? 12.578 -21.266 0.316 1 71.38 97 THR B C 1
ATOM 1779 O O . THR B 1 97 ? 13.805 -21.141 0.446 1 71.38 97 THR B O 1
ATOM 1782 N N . TYR B 1 98 ? 11.609 -20.984 1.188 1 65.44 98 TYR B N 1
ATOM 1783 C CA . TYR B 1 98 ? 12.07 -20.922 2.57 1 65.44 98 TYR B CA 1
ATOM 1784 C C . TYR B 1 98 ? 11.758 -22.219 3.309 1 65.44 98 TYR B C 1
ATOM 1786 O O . TYR B 1 98 ? 10.812 -22.922 2.953 1 65.44 98 TYR B O 1
ATOM 1794 N N . ALA B 1 99 ? 12.656 -22.562 4.258 1 60.38 99 ALA B N 1
ATOM 1795 C CA . ALA B 1 99 ? 12.516 -23.766 5.062 1 60.38 99 ALA B CA 1
ATOM 1796 C C . ALA B 1 99 ? 11.117 -23.875 5.656 1 60.38 99 ALA B C 1
ATOM 1798 O O . ALA B 1 99 ? 10.562 -24.969 5.746 1 60.38 99 ALA B O 1
ATOM 1799 N N . GLU B 1 100 ? 10.562 -22.734 6.094 1 61.06 100 GLU B N 1
ATOM 1800 C CA . GLU B 1 100 ? 9.266 -22.719 6.754 1 61.06 100 GLU B CA 1
ATOM 1801 C C . GLU B 1 100 ? 8.141 -23.062 5.781 1 61.06 100 GLU B C 1
ATOM 1803 O O . GLU B 1 100 ? 7.027 -23.391 6.199 1 61.06 100 GLU B O 1
ATOM 1808 N N . ASP B 1 101 ? 8.43 -23.125 4.555 1 64.62 101 ASP B N 1
ATOM 1809 C CA . ASP B 1 101 ? 7.43 -23.297 3.508 1 64.62 101 ASP B CA 1
ATOM 1810 C C . ASP B 1 101 ? 6.812 -24.688 3.568 1 64.62 101 ASP B C 1
ATOM 1812 O O . ASP B 1 101 ? 5.66 -24.875 3.168 1 64.62 101 ASP B O 1
ATOM 1816 N N . LYS B 1 102 ? 7.559 -25.578 4.133 1 65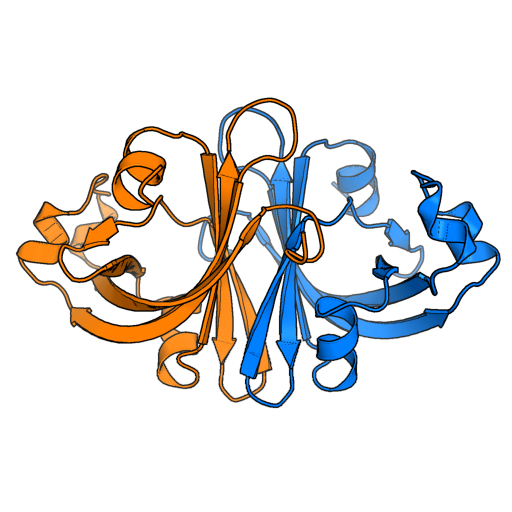.75 102 LYS B N 1
ATOM 1817 C CA . LYS B 1 102 ? 7.121 -26.969 4.074 1 65.75 102 LYS B CA 1
ATOM 1818 C C . LYS B 1 102 ? 5.867 -27.188 4.914 1 65.75 102 LYS B C 1
ATOM 1820 O O . LYS B 1 102 ? 5.078 -28.094 4.637 1 65.75 102 LYS B O 1
ATOM 1825 N N . ASP B 1 103 ? 5.547 -26.266 5.754 1 80.81 103 ASP B N 1
ATOM 1826 C CA . ASP B 1 103 ? 4.438 -26.531 6.664 1 80.81 103 ASP B CA 1
ATOM 1827 C C . ASP B 1 103 ? 3.314 -25.516 6.473 1 80.81 103 ASP B C 1
ATOM 1829 O O . ASP B 1 103 ? 2.268 -25.609 7.117 1 80.81 103 ASP B O 1
ATOM 1833 N N . GLU B 1 104 ? 3.527 -24.656 5.5 1 88.38 104 GLU B N 1
ATOM 1834 C CA . GLU B 1 104 ? 2.508 -23.625 5.359 1 88.38 104 GLU B CA 1
ATOM 1835 C C . GLU B 1 104 ? 1.804 -23.719 4.012 1 88.38 104 GLU B C 1
ATOM 1837 O O . GLU B 1 104 ? 2.412 -24.109 3.012 1 88.38 104 GLU B O 1
ATOM 1842 N N . ASP B 1 105 ? 0.5 -23.391 4.07 1 94.62 105 ASP B N 1
ATOM 1843 C CA . ASP B 1 105 ? -0.243 -23.312 2.816 1 94.62 105 ASP B CA 1
ATOM 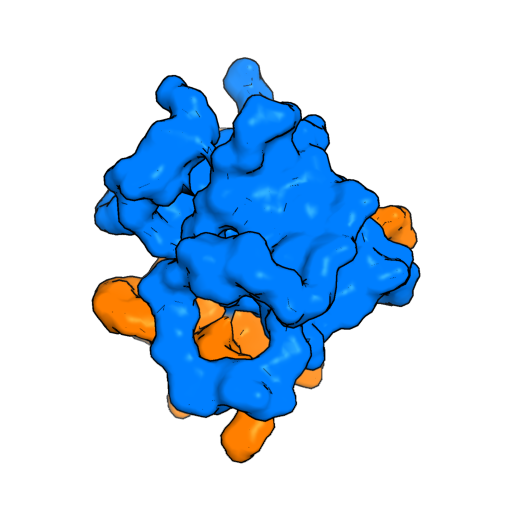1844 C C . ASP B 1 105 ? 0.196 -22.109 1.988 1 94.62 105 ASP B C 1
ATOM 1846 O O . ASP B 1 105 ? 0.412 -21.031 2.529 1 94.62 105 ASP B O 1
ATOM 1850 N N . LEU B 1 106 ? 0.376 -22.422 0.744 1 96 106 LEU B N 1
ATOM 1851 C CA . LEU B 1 106 ? 0.668 -21.359 -0.217 1 96 106 LEU B CA 1
ATOM 1852 C C . LEU B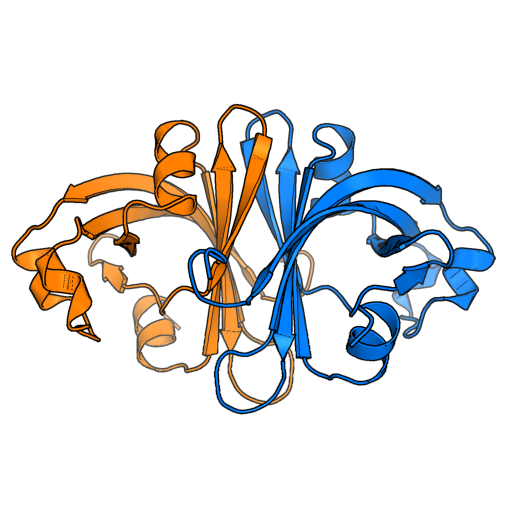 1 106 ? -0.445 -21.25 -1.254 1 96 106 LEU B C 1
ATOM 1854 O O . LEU B 1 106 ? -1.034 -22.25 -1.652 1 96 106 LEU B O 1
ATOM 1858 N N . PHE B 1 107 ? -0.716 -20.016 -1.666 1 98.19 107 PHE B N 1
ATOM 1859 C CA . PHE B 1 107 ? -1.751 -19.75 -2.654 1 98.19 107 PHE B CA 1
ATOM 1860 C C . PHE B 1 107 ? -1.172 -19 -3.848 1 98.19 107 PHE B C 1
ATOM 1862 O O . PHE B 1 107 ? -0.389 -18.062 -3.678 1 98.19 107 PHE B O 1
ATOM 1869 N N . LEU B 1 108 ? -1.417 -19.453 -5.016 1 98.38 108 LEU B N 1
ATOM 1870 C CA . LEU B 1 108 ? -1.226 -18.672 -6.234 1 98.38 108 LEU B CA 1
ATOM 1871 C C . LEU B 1 108 ? -2.498 -17.922 -6.605 1 98.38 108 LEU B C 1
ATOM 1873 O O . LEU B 1 108 ? -3.471 -18.516 -7.066 1 98.38 108 LEU B O 1
ATOM 1877 N N . VAL B 1 109 ? -2.525 -16.641 -6.387 1 98.88 109 VAL B N 1
ATOM 1878 C CA . VAL B 1 109 ? -3.73 -15.844 -6.562 1 98.88 109 VAL B CA 1
ATOM 1879 C C . VAL B 1 109 ? -3.639 -15.055 -7.871 1 98.88 109 VAL B C 1
ATOM 1881 O O . VAL B 1 109 ? -2.635 -14.383 -8.133 1 98.88 109 VAL B O 1
ATOM 1884 N N . PHE B 1 110 ? -4.652 -15.18 -8.688 1 98.88 110 PHE B N 1
ATOM 1885 C CA . PHE B 1 110 ? -4.688 -14.531 -9.992 1 98.88 110 PHE B CA 1
ATOM 1886 C C . PHE B 1 110 ? -5.586 -13.297 -9.953 1 98.88 110 PHE B C 1
ATOM 1888 O O . PHE B 1 110 ? -6.664 -13.32 -9.359 1 98.88 110 PHE B O 1
ATOM 1895 N N . PHE B 1 111 ? -5.121 -12.297 -10.633 1 98.94 111 PHE B N 1
ATOM 1896 C CA . PHE B 1 111 ? -5.855 -11.039 -10.695 1 98.94 111 PHE B CA 1
ATOM 1897 C C . PHE B 1 111 ? -6.016 -10.578 -12.133 1 98.94 111 PHE B C 1
ATOM 1899 O O . PHE B 1 111 ? -5.129 -10.789 -12.969 1 98.94 111 PHE B O 1
ATOM 1906 N N . SER B 1 112 ? -7.137 -9.906 -12.406 1 98.88 112 SER B N 1
ATOM 1907 C CA . SER B 1 112 ? -7.188 -9.016 -13.562 1 98.88 112 SER B CA 1
ATOM 1908 C C . SER B 1 112 ? -6.66 -7.625 -13.219 1 98.88 112 SER B C 1
ATOM 1910 O O . SER B 1 112 ? -6.82 -7.156 -12.094 1 98.88 112 SER B O 1
ATOM 1912 N N . ILE B 1 113 ? -6.016 -6.984 -14.188 1 98.69 113 ILE B N 1
ATOM 1913 C CA . ILE B 1 113 ? -5.602 -5.59 -14.039 1 98.69 113 ILE B CA 1
ATOM 1914 C C . ILE B 1 113 ? -6.699 -4.672 -14.57 1 98.69 113 ILE B C 1
ATOM 1916 O O . ILE B 1 113 ? -6.969 -4.648 -15.773 1 98.69 113 ILE B O 1
ATOM 1920 N N . THR B 1 114 ? -7.285 -3.953 -13.68 1 98.62 114 THR B N 1
ATOM 1921 C CA . THR B 1 114 ? -8.43 -3.143 -14.078 1 98.62 114 THR B CA 1
ATOM 1922 C C . THR B 1 114 ? -7.992 -1.719 -14.414 1 98.62 114 THR B C 1
ATOM 1924 O O . THR B 1 114 ? -8.734 -0.973 -15.062 1 98.62 114 THR B O 1
ATOM 1927 N N . LYS B 1 115 ? -6.914 -1.275 -13.977 1 97.69 115 LYS B N 1
ATOM 1928 C CA . LYS B 1 115 ? -6.371 0.057 -14.227 1 97.69 115 LYS B CA 1
ATOM 1929 C C . LYS B 1 115 ? -4.867 0.093 -13.977 1 97.69 115 LYS B C 1
ATOM 1931 O O . LYS B 1 115 ? -4.371 -0.535 -13.039 1 97.69 115 LYS B O 1
ATOM 1936 N N . GLU B 1 116 ? -4.148 0.695 -14.828 1 97.5 116 GLU B N 1
ATOM 1937 C CA . GLU B 1 116 ? -2.707 0.896 -14.711 1 97.5 116 GLU B CA 1
ATOM 1938 C C . GLU B 1 116 ? -2.357 2.381 -14.68 1 97.5 116 GLU B C 1
ATOM 1940 O O . GLU B 1 116 ? -2.773 3.139 -15.555 1 97.5 116 GLU B O 1
ATOM 1945 N N . LEU B 1 117 ? -1.608 2.795 -13.68 1 96.94 117 LEU B N 1
ATOM 1946 C CA . LEU B 1 117 ? -1.148 4.172 -13.555 1 96.94 117 LEU B CA 1
ATOM 1947 C C . LEU B 1 117 ? 0.357 4.227 -13.32 1 96.94 117 LEU B C 1
ATOM 1949 O O . LEU B 1 117 ? 0.948 3.256 -12.836 1 96.94 117 LEU B O 1
ATOM 1953 N N . PRO B 1 118 ? 1.003 5.371 -13.695 1 96.12 118 PRO B N 1
ATOM 1954 C CA . PRO B 1 118 ? 2.385 5.555 -13.25 1 96.12 118 PRO B CA 1
ATOM 1955 C C . PRO B 1 118 ? 2.504 5.66 -11.727 1 96.12 118 PRO B C 1
ATOM 1957 O O . PRO B 1 118 ? 1.5 5.863 -11.039 1 96.12 118 PRO B O 1
ATOM 1960 N N . LEU B 1 119 ? 3.701 5.465 -11.211 1 96.62 119 LEU B N 1
ATOM 1961 C CA . LEU B 1 119 ? 3.932 5.48 -9.773 1 96.62 119 LEU B CA 1
ATOM 1962 C C . LEU B 1 119 ? 3.449 6.789 -9.156 1 96.62 119 LEU B C 1
ATOM 1964 O O . LEU B 1 119 ? 2.83 6.785 -8.094 1 96.62 119 LEU B O 1
ATOM 1968 N N . ILE B 1 120 ? 3.836 7.93 -9.773 1 93.69 120 ILE B N 1
ATOM 1969 C CA . ILE B 1 120 ? 3.42 9.242 -9.281 1 93.69 120 ILE B CA 1
ATOM 1970 C C . ILE B 1 120 ? 2.494 9.906 -10.297 1 93.69 120 ILE B C 1
ATOM 1972 O O . ILE B 1 120 ? 2.596 9.641 -11.5 1 93.69 120 ILE B O 1
ATOM 1976 N N . GLY B 1 121 ? 1.644 10.773 -9.805 1 80.44 121 GLY B N 1
ATOM 1977 C CA . GLY B 1 121 ? 0.804 11.562 -10.688 1 80.44 121 GLY B CA 1
ATOM 1978 C C . GLY B 1 121 ? -0.546 10.922 -10.961 1 80.44 121 GLY B C 1
ATOM 1979 O O . GLY B 1 121 ? -0.808 9.805 -10.523 1 80.44 121 GLY B O 1
ATOM 1980 N N . SER B 1 122 ? -1.633 11.727 -11.328 1 66.25 122 SER B N 1
ATOM 1981 C CA . SER B 1 122 ? -3.02 11.32 -11.531 1 66.25 122 SER B CA 1
ATOM 1982 C C . SER B 1 122 ? -3.158 10.398 -12.742 1 66.25 122 SER B C 1
ATOM 1984 O O . SER B 1 122 ? -4.215 9.805 -12.953 1 66.25 122 SER B O 1
ATOM 1986 N N . GLY B 1 123 ? -2.143 9.711 -13.219 1 51.75 123 GLY B N 1
ATOM 1987 C CA . GLY B 1 123 ? -2.287 8.938 -14.445 1 51.75 123 GLY B CA 1
ATOM 1988 C C . GLY B 1 123 ? -2.768 9.773 -15.617 1 51.75 123 GLY B C 1
ATOM 1989 O O . GLY B 1 123 ? -2.914 9.266 -16.734 1 51.75 123 GLY B O 1
ATOM 1990 N N . ASP B 1 124 ? -3.557 10.852 -15.508 1 38.25 124 ASP B N 1
ATOM 1991 C CA . ASP B 1 124 ? -4.16 11.586 -16.609 1 38.25 124 ASP B CA 1
ATOM 1992 C C . ASP B 1 124 ? -3.096 12.312 -17.438 1 38.25 124 ASP B C 1
ATOM 1994 O O . ASP B 1 124 ? -3.414 12.984 -18.422 1 38.25 124 ASP B O 1
ATOM 1998 N N . LYS B 1 125 ? -2.086 11.68 -17.641 1 32.72 125 LYS B N 1
ATOM 1999 C CA . LYS B 1 125 ? -1.484 12.383 -18.781 1 32.72 125 LYS B CA 1
ATOM 2000 C C . LYS B 1 125 ? -2.301 12.18 -20.047 1 32.72 125 LYS B C 1
ATOM 2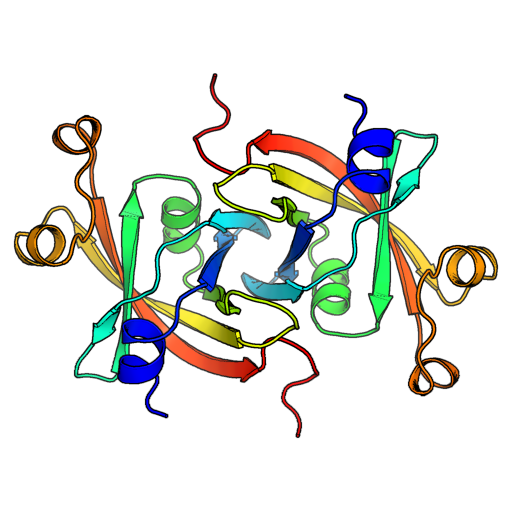002 O O . LYS B 1 125 ? -2.748 11.07 -20.328 1 32.72 125 LYS B O 1
#

Nearest PDB structures (foldseek):
  7kpz-assembly1_A  TM=6.542E-01  e=6.120E-05  Streptococcus sp.
  4f07-assembly6_K  TM=5.810E-01  e=7.367E-04  Pseudomonas sp. Y2
  2aq6-assembly1_B  TM=6.368E-01  e=1.848E-03  Mycobacterium tuberculosis
  4f07-assembly4_G  TM=5.959E-01  e=1.658E-03  Pseudomonas sp. Y2
  3u0i-assembly1_A-2  TM=6.172E-01  e=8.869E-03  Brucella abortus 2308

Radius of gyration: 18.08 Å; Cα contacts (8 Å, |Δi|>4): 566; chains: 2; bounding box: 37×56×44 Å

Solvent-accessible surface area (backbone atoms only — not comparable to full-atom values): 13775 Å² total; per-residue (Å²): 129,56,69,51,60,45,50,75,71,52,60,57,49,27,35,41,24,30,23,20,72,86,38,54,45,42,68,43,75,40,76,77,58,45,59,44,94,87,65,32,38,33,44,80,39,53,89,42,68,62,51,55,17,46,74,65,22,45,34,27,23,42,38,34,39,42,58,74,86,75,75,49,44,32,30,36,32,32,36,57,72,51,68,45,68,72,43,71,68,51,60,71,66,50,87,72,86,57,86,72,48,82,80,50,68,37,30,39,38,33,22,41,73,77,43,78,31,46,42,61,73,88,52,72,118,128,56,68,50,61,46,50,73,71,52,60,58,49,27,34,40,25,31,24,21,72,86,38,54,43,42,69,42,75,39,74,77,60,45,61,44,96,88,66,32,39,33,44,80,39,53,89,43,68,63,51,55,18,45,74,64,23,44,33,25,21,41,39,33,40,41,58,75,85,75,76,49,44,32,31,36,32,33,35,58,73,51,69,46,70,72,42,72,68,51,61,70,66,52,88,72,87,57,86,71,49,81,81,51,68,39,30,40,37,31,21,42,73,78,45,80,30,46,43,61,74,89,52,74,118